Protein AF-T1AU42-F1 (afdb_monomer_lite)

Organism: NCBI:txid410659

Secondary structure (DSSP, 8-state):
-EETTEE--EEEEEEEEPPPEEEEEETTEEEEE-TTTT-EEEEEEEPS----HHHHHHHHHHHHHHHHHTS-S--STTS----EEE--TTS--EEE-----GGGHHHHHHHHHHHHHHHHHHHHHHHHTT-EEEEEEE-TTTTTT---HHHHHHHHTT---EEEEEET-TTTTT-EEETTEEHHHHHHHHHHHTTSS----TTS-GGG-

InterPro domains:
  IPR004115 GAD-like domain superfamily [G3DSA:3.30.1360.30] (133-209)
  IPR004115 GAD-like domain superfamily [SSF55261] (132-204)
  IPR006075 Aspartyl/Glutamyl-tRNA(Gln) amidotransferase, subunit B/E, catalytic [PF02934] (7-129)
  IPR014746 Glutamine synthetase/guanido kinase, catalytic domain [SSF55931] (3-127)
  IPR017959 Aspartyl/glutamyl-tRNA(Asn/Gln) amidotransferase, subunit B /E [PTHR11659] (7-121)

Structure (mmCIF, N/CA/C/O backbone):
data_AF-T1AU42-F1
#
_entry.id   AF-T1AU42-F1
#
loop_
_atom_site.group_PDB
_atom_site.id
_atom_site.type_symbol
_atom_site.label_atom_id
_atom_site.label_alt_id
_atom_site.label_comp_id
_atom_site.label_asym_id
_atom_site.label_entity_id
_atom_site.label_seq_id
_atom_site.pdbx_PDB_ins_code
_atom_site.Cartn_x
_atom_site.Cartn_y
_atom_site.Cartn_z
_atom_site.occupancy
_atom_site.B_iso_or_equiv
_atom_site.auth_seq_id
_atom_site.auth_comp_id
_atom_site.auth_asym_id
_atom_site.auth_atom_id
_atom_site.pdbx_PDB_model_num
ATOM 1 N N . MET A 1 1 ? 6.492 -11.224 -25.595 1.00 88.25 1 MET A N 1
ATOM 2 C CA . MET A 1 1 ? 7.894 -11.587 -25.262 1.00 88.25 1 MET A CA 1
ATOM 3 C C . MET A 1 1 ? 7.929 -13.009 -24.722 1.00 88.25 1 MET A C 1
ATOM 5 O O . MET A 1 1 ? 6.921 -13.427 -24.175 1.00 88.25 1 MET A O 1
ATOM 9 N N . LYS A 1 2 ? 9.040 -13.746 -24.858 1.00 90.44 2 LYS A N 1
ATOM 10 C CA . LYS A 1 2 ? 9.162 -15.125 -24.349 1.00 90.44 2 LYS A CA 1
ATOM 11 C C . LYS A 1 2 ? 10.222 -15.200 -23.252 1.00 90.44 2 LYS A C 1
ATOM 13 O O . LYS A 1 2 ? 11.375 -14.859 -23.505 1.00 90.44 2 LYS A O 1
ATOM 18 N N . ILE A 1 3 ? 9.833 -15.642 -22.058 1.00 90.06 3 ILE A N 1
ATOM 19 C CA . ILE A 1 3 ? 10.705 -15.787 -20.882 1.00 90.06 3 ILE A CA 1
ATOM 20 C C . ILE A 1 3 ? 10.526 -17.209 -20.350 1.00 90.06 3 ILE A C 1
ATOM 22 O O . ILE A 1 3 ? 9.406 -17.625 -20.079 1.00 90.06 3 ILE A O 1
ATOM 26 N N . GLU A 1 4 ? 11.617 -17.977 -20.267 1.00 90.00 4 GLU A N 1
ATOM 27 C CA . GLU A 1 4 ? 11.603 -19.385 -19.814 1.00 90.00 4 GLU A CA 1
ATOM 28 C C . GLU A 1 4 ? 10.571 -20.265 -20.552 1.00 90.00 4 GLU A C 1
ATOM 30 O O . GLU A 1 4 ? 9.973 -21.175 -19.990 1.00 90.00 4 GLU A O 1
ATOM 35 N N . GLY A 1 5 ? 10.349 -19.984 -21.841 1.00 88.44 5 GLY A N 1
ATOM 36 C CA . GLY A 1 5 ? 9.392 -20.718 -22.675 1.00 88.44 5 GLY A CA 1
ATOM 37 C C . GLY A 1 5 ? 7.934 -20.268 -22.541 1.00 88.44 5 GLY A C 1
ATOM 38 O O . GLY A 1 5 ? 7.115 -20.709 -23.344 1.00 88.44 5 GLY A O 1
ATOM 39 N N . ILE A 1 6 ? 7.617 -19.356 -21.618 1.00 90.31 6 ILE A N 1
ATOM 40 C CA . ILE A 1 6 ? 6.283 -18.770 -21.446 1.00 90.31 6 ILE A CA 1
ATOM 41 C C . ILE A 1 6 ? 6.185 -17.487 -22.276 1.00 90.31 6 ILE A C 1
ATOM 43 O O . ILE A 1 6 ? 7.047 -16.607 -22.195 1.00 90.31 6 ILE A O 1
ATOM 47 N N . ASP A 1 7 ? 5.134 -17.390 -23.090 1.00 92.88 7 ASP A N 1
ATOM 48 C CA . ASP A 1 7 ? 4.812 -16.194 -23.861 1.00 92.88 7 ASP A CA 1
ATOM 49 C C . ASP A 1 7 ? 4.007 -15.214 -22.992 1.00 92.88 7 ASP A C 1
ATOM 51 O O . ASP A 1 7 ? 2.948 -15.554 -22.475 1.00 92.88 7 ASP A O 1
ATOM 55 N N . ILE A 1 8 ? 4.520 -13.993 -22.838 1.00 93.75 8 ILE A N 1
ATOM 56 C CA . ILE A 1 8 ? 3.873 -12.888 -22.122 1.00 93.75 8 ILE A CA 1
ATOM 57 C C . ILE A 1 8 ? 3.472 -11.811 -23.117 1.00 93.75 8 ILE A C 1
ATOM 59 O O . ILE A 1 8 ? 4.298 -11.353 -23.923 1.00 93.75 8 ILE A O 1
ATOM 63 N N . GLY A 1 9 ? 2.206 -11.410 -23.055 1.00 94.31 9 GLY A N 1
ATOM 64 C CA . GLY A 1 9 ? 1.661 -10.341 -23.875 1.00 94.31 9 GLY A CA 1
ATOM 65 C C . GLY A 1 9 ? 2.163 -8.976 -23.416 1.00 94.31 9 GLY A C 1
ATOM 66 O O . GLY A 1 9 ? 2.324 -8.733 -22.222 1.00 94.31 9 GLY A O 1
ATOM 67 N N . ILE A 1 10 ? 2.396 -8.089 -24.378 1.00 95.44 10 ILE A N 1
ATOM 68 C CA . ILE A 1 10 ? 2.391 -6.645 -24.143 1.00 95.44 10 ILE A CA 1
ATOM 69 C C . ILE A 1 10 ? 1.044 -6.173 -24.673 1.00 95.44 10 ILE A C 1
ATOM 71 O O . ILE A 1 10 ? 0.759 -6.383 -25.853 1.00 95.44 10 ILE A O 1
ATOM 75 N N . THR A 1 11 ? 0.189 -5.674 -23.789 1.00 96.06 11 THR A N 1
ATOM 76 C CA . THR A 1 11 ? -1.181 -5.280 -24.137 1.00 96.06 11 THR A CA 1
ATOM 77 C C . THR A 1 11 ? -1.232 -3.880 -24.710 1.00 96.06 11 THR A C 1
ATOM 79 O O . THR A 1 11 ? -2.022 -3.647 -25.618 1.00 96.06 11 THR A O 1
ATOM 82 N N . ASP A 1 12 ? -0.374 -2.989 -24.214 1.00 96.06 12 ASP A N 1
ATOM 83 C CA . ASP A 1 12 ? -0.272 -1.615 -24.688 1.00 96.06 12 ASP A CA 1
ATOM 84 C C . ASP A 1 12 ? 1.177 -1.112 -24.611 1.00 96.06 12 ASP A C 1
ATOM 86 O O . ASP A 1 12 ? 2.015 -1.645 -23.872 1.00 96.06 12 ASP A O 1
ATOM 90 N N . MET A 1 13 ? 1.475 -0.115 -25.438 1.00 96.19 13 MET A N 1
ATOM 91 C CA . MET A 1 13 ? 2.723 0.630 -25.416 1.00 96.19 13 MET A CA 1
ATOM 92 C C . MET A 1 13 ? 2.443 2.041 -25.928 1.00 96.19 13 MET A C 1
ATOM 94 O O . MET A 1 13 ? 2.153 2.221 -27.115 1.00 96.19 13 MET A O 1
ATOM 98 N N . SER A 1 14 ? 2.596 3.035 -25.059 1.00 97.25 14 SER A N 1
ATOM 99 C CA . SER A 1 14 ? 2.314 4.435 -25.370 1.00 97.25 14 SER A CA 1
ATOM 100 C C . SER A 1 14 ? 3.575 5.301 -25.284 1.00 97.25 14 SER A C 1
ATOM 102 O O . SER A 1 14 ? 4.580 4.943 -24.662 1.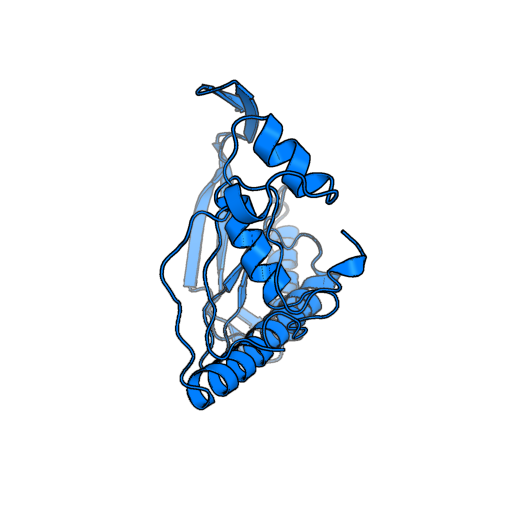00 97.25 14 SER A O 1
ATOM 104 N N . LEU A 1 15 ? 3.534 6.445 -25.971 1.00 96.88 15 LEU A N 1
ATOM 105 C CA . LEU A 1 15 ? 4.502 7.530 -25.832 1.00 96.88 15 LEU A CA 1
ATOM 106 C C . LEU A 1 15 ? 3.761 8.728 -25.246 1.00 96.88 15 LEU A C 1
ATOM 108 O O . LEU A 1 15 ? 2.832 9.239 -25.870 1.00 96.88 15 LEU A O 1
ATOM 112 N N . GLU A 1 16 ? 4.195 9.176 -24.077 1.00 96.38 16 GLU A N 1
ATOM 113 C CA . GLU A 1 16 ? 3.510 10.195 -23.284 1.00 96.38 16 GLU A CA 1
ATOM 114 C C . GLU A 1 16 ? 4.468 11.291 -22.811 1.00 96.38 16 GLU A C 1
ATOM 116 O O . GLU A 1 16 ? 5.682 11.230 -23.026 1.00 96.38 16 GLU A O 1
ATOM 121 N N . GLU A 1 17 ? 3.913 12.311 -22.162 1.00 95.88 17 GLU A N 1
ATOM 122 C CA . GLU A 1 17 ? 4.655 13.408 -21.550 1.00 95.88 17 GLU A CA 1
ATOM 123 C C . GLU A 1 17 ? 4.659 13.259 -20.024 1.00 95.88 17 GLU A C 1
ATOM 125 O O . GLU A 1 17 ? 3.621 13.061 -19.397 1.00 95.88 17 GLU A O 1
ATOM 130 N N . GLU A 1 18 ? 5.827 13.397 -19.398 1.00 94.56 18 GLU A N 1
ATOM 131 C CA . GLU A 1 18 ? 5.936 13.454 -17.939 1.00 94.56 18 GLU A CA 1
ATOM 132 C C . GLU A 1 18 ? 5.212 14.684 -17.371 1.00 94.56 18 GLU A C 1
ATOM 134 O O . GLU A 1 18 ? 5.255 15.781 -17.936 1.00 94.56 18 GLU A O 1
ATOM 139 N N . SER A 1 19 ? 4.588 14.510 -16.203 1.00 93.56 19 SER A N 1
ATOM 140 C CA . SER A 1 19 ? 3.831 15.563 -15.528 1.00 93.56 19 SER A CA 1
ATOM 141 C C . SER A 1 19 ? 4.744 16.488 -14.723 1.00 93.56 19 SER A C 1
ATOM 143 O O . SER A 1 19 ? 5.810 16.087 -14.266 1.00 93.56 19 SER A O 1
ATOM 145 N N . SER A 1 20 ? 4.302 17.702 -14.396 1.00 94.44 20 SER A N 1
ATOM 146 C CA . SER A 1 20 ? 4.988 18.532 -13.390 1.00 94.44 20 SER A CA 1
ATOM 147 C C . SER A 1 20 ? 5.051 17.839 -12.016 1.00 94.44 20 SER A C 1
ATOM 149 O O . SER A 1 20 ? 4.250 16.948 -11.710 1.00 94.44 20 SER A O 1
ATOM 151 N N . GLY A 1 21 ? 6.032 18.201 -11.186 1.00 90.44 21 GLY A N 1
ATOM 152 C CA . GLY A 1 21 ? 6.146 17.740 -9.794 1.00 90.44 21 GLY A CA 1
ATOM 153 C C . GLY A 1 21 ? 5.507 18.729 -8.822 1.00 90.44 21 GLY A C 1
ATOM 154 O O . GLY A 1 21 ? 5.545 19.925 -9.075 1.00 90.44 21 GLY A O 1
ATOM 155 N N . ILE A 1 22 ? 4.924 18.271 -7.712 1.00 92.62 22 ILE A N 1
ATOM 156 C CA . ILE A 1 22 ? 4.406 19.177 -6.671 1.00 92.62 22 ILE A CA 1
ATOM 157 C C . ILE A 1 22 ? 5.567 19.588 -5.759 1.00 92.62 22 ILE A C 1
ATOM 159 O O . ILE A 1 22 ? 6.229 18.729 -5.182 1.00 92.62 22 ILE A O 1
ATOM 163 N N . VAL A 1 23 ? 5.799 20.895 -5.618 1.00 94.19 23 VAL A N 1
ATOM 164 C CA . VAL A 1 23 ? 6.843 21.467 -4.745 1.00 94.19 23 VAL A CA 1
ATOM 165 C C . VAL A 1 23 ? 6.268 21.829 -3.386 1.00 94.19 23 VAL A C 1
ATOM 167 O O . VAL A 1 23 ? 6.863 21.540 -2.349 1.00 94.19 23 VAL A O 1
ATOM 170 N N . LYS A 1 24 ? 5.112 22.497 -3.387 1.00 93.94 24 LYS A N 1
ATOM 171 C CA . LYS A 1 24 ? 4.480 22.995 -2.169 1.00 93.94 24 LYS A CA 1
ATOM 172 C C . LYS A 1 24 ? 2.968 23.024 -2.323 1.00 93.94 24 LYS A C 1
ATOM 174 O O . LYS A 1 24 ? 2.457 23.352 -3.390 1.00 93.94 24 LYS A O 1
ATOM 179 N N . THR A 1 25 ? 2.277 22.722 -1.231 1.00 91.75 25 THR A N 1
ATOM 180 C CA . THR A 1 25 ? 0.840 22.962 -1.078 1.00 91.75 25 THR A CA 1
ATOM 181 C C . THR A 1 25 ? 0.662 24.069 -0.040 1.00 91.75 25 THR A C 1
ATOM 183 O O . THR A 1 25 ? 1.170 23.951 1.075 1.00 91.75 25 THR A O 1
ATOM 186 N N . GLU A 1 26 ? -0.003 25.162 -0.409 1.00 89.12 26 GLU A N 1
ATOM 187 C CA . GLU A 1 26 ? -0.285 26.321 0.445 1.00 89.12 26 GLU A CA 1
ATOM 188 C C . GLU A 1 26 ? -1.795 26.565 0.492 1.00 89.12 26 GLU A C 1
ATOM 190 O O . GLU A 1 26 ? -2.369 27.203 -0.392 1.00 89.12 26 GLU A O 1
ATOM 195 N N . GLY A 1 27 ? -2.461 26.039 1.523 1.00 86.69 27 GLY A N 1
ATOM 196 C CA . GLY A 1 27 ? -3.920 26.098 1.618 1.00 86.69 27 GLY A CA 1
ATOM 197 C C . GLY A 1 27 ? -4.573 25.446 0.395 1.00 86.69 27 GLY A C 1
ATOM 198 O O . GLY A 1 27 ? -4.400 24.251 0.172 1.00 86.69 27 GLY A O 1
ATOM 199 N N . ASN A 1 28 ? -5.278 26.247 -0.412 1.00 88.12 28 ASN A N 1
ATOM 200 C CA . ASN A 1 28 ? -5.948 25.798 -1.640 1.00 88.12 28 ASN A CA 1
ATOM 201 C C . ASN A 1 28 ? -5.103 25.976 -2.918 1.00 88.12 28 ASN A C 1
ATOM 203 O O . ASN A 1 28 ? -5.605 25.736 -4.014 1.00 88.12 28 ASN A O 1
ATOM 207 N N . ALA A 1 29 ? -3.849 26.420 -2.807 1.00 91.62 29 ALA A N 1
ATOM 208 C CA . ALA A 1 29 ? -2.944 26.580 -3.940 1.00 91.62 29 ALA A CA 1
ATOM 209 C C . ALA A 1 29 ? -1.870 25.481 -3.952 1.00 91.62 29 ALA A C 1
ATOM 211 O O . ALA A 1 29 ? -1.336 25.096 -2.910 1.00 91.62 29 ALA A O 1
ATOM 212 N N . MET A 1 30 ? -1.517 25.004 -5.147 1.00 94.12 30 MET A N 1
ATOM 213 C CA . MET A 1 30 ? -0.407 24.074 -5.366 1.00 94.12 30 MET A CA 1
ATOM 214 C C . MET A 1 30 ? 0.636 24.721 -6.275 1.00 94.12 30 MET A C 1
ATOM 216 O O . MET A 1 30 ? 0.307 25.258 -7.332 1.00 94.12 30 MET A O 1
ATOM 220 N N . VAL A 1 31 ? 1.899 24.656 -5.860 1.00 94.69 31 VAL A N 1
ATOM 221 C CA . VAL A 1 31 ? 3.052 25.123 -6.633 1.00 94.69 31 VAL A CA 1
ATOM 222 C C . VAL A 1 31 ? 3.716 23.918 -7.284 1.00 94.69 31 VAL A C 1
ATOM 224 O O . VAL A 1 31 ? 4.084 22.960 -6.596 1.00 94.69 31 VAL A O 1
ATOM 227 N N . TYR A 1 32 ? 3.891 23.986 -8.602 1.00 95.88 32 TYR A N 1
ATOM 228 C CA . TYR A 1 32 ? 4.444 22.905 -9.410 1.00 95.88 32 TYR A CA 1
ATOM 229 C C . TYR A 1 32 ? 5.832 23.247 -9.960 1.00 95.88 32 TYR A C 1
ATOM 231 O O . TYR A 1 32 ? 6.062 24.360 -10.427 1.00 95.88 32 TYR A O 1
ATOM 239 N N . ASP A 1 33 ? 6.729 22.264 -9.961 1.00 94.50 33 ASP A N 1
ATOM 240 C CA . ASP A 1 33 ? 7.981 22.279 -10.712 1.00 94.50 33 ASP A CA 1
ATOM 241 C C . ASP A 1 33 ? 7.739 21.712 -12.115 1.00 94.50 33 ASP A C 1
ATOM 243 O O . ASP A 1 33 ? 7.407 20.534 -12.288 1.00 94.50 33 ASP A O 1
ATOM 247 N N . THR A 1 34 ? 7.904 22.571 -13.117 1.00 96.25 34 THR A N 1
ATOM 248 C CA . THR A 1 34 ? 7.726 22.256 -14.536 1.00 96.25 34 THR A CA 1
ATOM 249 C C . THR A 1 34 ? 9.014 21.778 -15.208 1.00 96.25 34 THR A C 1
ATOM 251 O O . THR A 1 34 ? 8.990 21.487 -16.399 1.00 96.25 34 THR A O 1
ATOM 254 N N . SER A 1 35 ? 10.128 21.635 -14.478 1.00 93.56 35 SER A N 1
ATOM 255 C CA . SER A 1 35 ? 11.434 21.220 -15.021 1.00 93.56 35 SER A CA 1
ATOM 256 C C . SER A 1 35 ? 11.410 19.881 -15.765 1.00 93.56 35 SER A C 1
ATOM 258 O O . SER A 1 35 ? 12.235 19.640 -16.650 1.00 93.56 35 SER A O 1
ATOM 260 N N . ARG A 1 36 ? 10.460 19.009 -15.412 1.00 91.81 36 ARG A N 1
ATOM 261 C CA . ARG A 1 36 ? 10.257 17.691 -16.025 1.00 91.81 36 ARG A CA 1
ATOM 262 C C . ARG A 1 36 ? 9.060 17.608 -16.977 1.00 91.81 36 ARG A C 1
ATOM 264 O O . ARG A 1 36 ? 8.875 16.562 -17.589 1.00 91.81 36 ARG A O 1
ATOM 271 N N . LEU A 1 37 ? 8.266 18.674 -17.097 1.00 96.19 37 LEU A N 1
ATOM 272 C CA . LEU A 1 37 ? 7.087 18.696 -17.962 1.00 96.19 37 LEU A CA 1
ATOM 273 C C . LEU A 1 37 ? 7.504 18.495 -19.425 1.00 96.19 37 LEU A C 1
ATOM 275 O O . LEU A 1 37 ? 8.423 19.160 -19.904 1.00 96.19 37 LEU A O 1
ATOM 279 N N . GLY A 1 38 ? 6.838 17.579 -20.127 1.00 95.44 38 GLY A N 1
ATOM 280 C CA . GLY A 1 38 ? 7.122 17.300 -21.539 1.00 95.44 38 GLY A CA 1
ATOM 281 C C . GLY A 1 38 ? 8.338 16.399 -21.778 1.00 95.44 38 GLY A C 1
ATOM 282 O O . GLY A 1 38 ? 8.711 16.168 -22.928 1.00 95.44 38 GLY A O 1
ATOM 283 N N . ILE A 1 39 ? 8.977 15.861 -20.728 1.00 94.75 39 ILE A N 1
ATOM 284 C CA . ILE A 1 39 ? 9.961 14.785 -20.913 1.00 94.75 39 ILE A CA 1
ATOM 285 C C . ILE A 1 39 ? 9.229 13.570 -21.508 1.00 94.75 39 ILE A C 1
ATOM 287 O O . ILE A 1 39 ? 8.251 13.130 -20.906 1.00 94.75 39 ILE A O 1
ATOM 291 N N . PRO A 1 40 ? 9.701 12.992 -22.631 1.00 95.56 40 PRO A N 1
ATOM 292 C CA . PRO A 1 40 ? 9.064 11.816 -23.214 1.00 95.56 40 PRO A CA 1
ATOM 293 C C . PRO A 1 40 ? 9.129 10.606 -22.277 1.00 95.56 40 PRO A C 1
ATOM 295 O O . PRO A 1 40 ? 10.206 10.264 -21.774 1.00 95.56 40 PRO A O 1
ATOM 298 N N . LEU A 1 41 ? 7.993 9.938 -22.098 1.00 95.56 41 LEU A N 1
ATOM 299 C CA . LEU A 1 41 ? 7.832 8.694 -21.353 1.00 95.56 41 LEU A CA 1
ATOM 300 C C . LEU A 1 41 ? 7.350 7.590 -22.286 1.00 95.56 41 LEU A C 1
ATOM 302 O O . LEU A 1 41 ? 6.550 7.836 -23.179 1.00 95.56 41 LEU A O 1
ATOM 306 N N . VAL A 1 42 ? 7.835 6.372 -22.066 1.00 95.38 42 VAL A N 1
ATOM 307 C CA . VAL A 1 42 ? 7.275 5.179 -22.704 1.00 95.38 42 VAL A CA 1
ATOM 308 C C . VAL A 1 42 ? 6.604 4.360 -21.617 1.00 95.38 42 VAL A C 1
ATOM 310 O O . VAL A 1 42 ? 7.282 3.953 -20.670 1.00 95.38 42 VAL A O 1
ATOM 313 N N . GLU A 1 43 ? 5.305 4.124 -21.760 1.00 96.56 43 GLU A N 1
ATOM 314 C CA . GLU A 1 43 ? 4.552 3.198 -20.914 1.00 96.56 43 GLU A CA 1
ATOM 315 C C . GLU A 1 43 ? 4.479 1.838 -21.604 1.00 96.56 43 GLU A C 1
ATOM 317 O O . GLU A 1 43 ? 4.398 1.751 -22.831 1.00 96.56 43 GLU A O 1
ATOM 322 N N . ILE A 1 44 ? 4.606 0.763 -20.827 1.00 96.69 44 ILE A N 1
ATOM 323 C CA . ILE A 1 44 ? 4.592 -0.609 -21.337 1.00 96.69 44 ILE A CA 1
ATOM 324 C C . ILE A 1 44 ? 3.734 -1.441 -20.398 1.00 96.69 44 ILE A C 1
ATOM 326 O O . ILE A 1 44 ? 4.153 -1.732 -19.276 1.00 96.69 44 ILE A O 1
ATOM 330 N N . ASP A 1 45 ? 2.592 -1.894 -20.903 1.00 97.06 45 ASP A N 1
ATOM 331 C CA . ASP A 1 45 ? 1.668 -2.730 -20.150 1.00 97.06 45 ASP A CA 1
ATOM 332 C C . ASP A 1 45 ? 1.824 -4.196 -20.521 1.00 97.06 45 ASP A C 1
ATOM 334 O O . ASP A 1 45 ? 1.760 -4.592 -21.687 1.00 97.06 45 ASP A O 1
ATOM 338 N N . THR A 1 46 ? 1.997 -5.038 -19.508 1.00 96.62 46 THR A N 1
ATOM 339 C CA . THR A 1 46 ? 2.022 -6.491 -19.680 1.00 96.62 46 THR A CA 1
ATOM 340 C C . THR A 1 46 ? 0.622 -7.076 -19.546 1.00 96.62 46 THR A C 1
ATOM 342 O O . THR A 1 46 ? -0.187 -6.595 -18.755 1.00 96.62 46 THR A O 1
ATOM 345 N N . SER A 1 47 ? 0.366 -8.198 -20.220 1.00 94.88 47 SER A N 1
ATOM 346 C CA . SER A 1 47 ? -0.822 -9.014 -19.957 1.00 94.88 47 SER A CA 1
ATOM 347 C C . SER A 1 47 ? -0.890 -9.444 -18.483 1.00 94.88 47 SER A C 1
ATOM 349 O O . SER A 1 47 ? 0.159 -9.697 -17.884 1.00 94.88 47 SER A O 1
ATOM 351 N N . PRO A 1 48 ? -2.093 -9.611 -17.904 1.00 92.50 48 PRO A N 1
ATOM 352 C CA . PRO A 1 48 ? -2.251 -9.960 -16.490 1.00 92.50 48 PRO A CA 1
ATOM 353 C C . PRO A 1 48 ? -1.800 -11.391 -16.146 1.00 92.50 48 PRO A C 1
ATOM 355 O O . PRO A 1 48 ? -1.685 -11.726 -14.968 1.00 92.50 48 PRO A O 1
ATOM 358 N N . ASP A 1 49 ? -1.547 -12.234 -17.149 1.00 89.62 49 ASP A N 1
ATOM 359 C CA . ASP A 1 49 ? -1.212 -13.653 -17.001 1.00 89.62 49 ASP A CA 1
ATOM 360 C C . ASP A 1 49 ? 0.252 -13.872 -16.574 1.00 89.62 49 ASP A C 1
ATOM 362 O O . ASP A 1 49 ? 1.083 -14.395 -17.318 1.00 89.62 49 ASP A O 1
ATOM 366 N N . ILE A 1 50 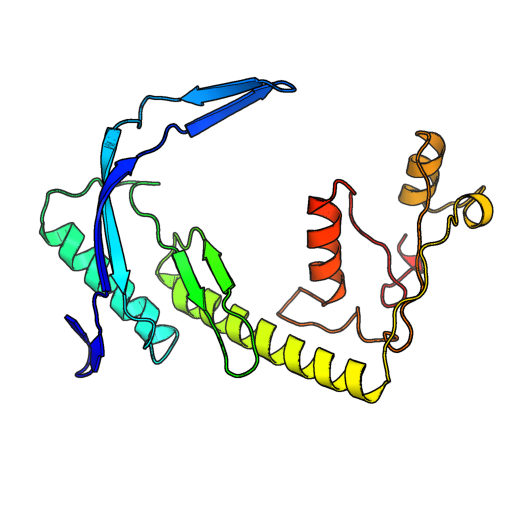? 0.578 -13.449 -15.351 1.00 93.69 50 ILE A N 1
ATOM 367 C CA . ILE A 1 50 ? 1.896 -13.616 -14.733 1.00 93.69 50 ILE A CA 1
ATOM 368 C C . ILE A 1 50 ? 1.813 -14.738 -13.681 1.00 93.69 50 ILE A C 1
ATOM 370 O O . ILE A 1 50 ? 1.095 -14.596 -12.691 1.00 93.69 50 ILE A O 1
ATOM 374 N N . PRO A 1 51 ? 2.530 -15.864 -13.858 1.00 90.19 51 PRO A N 1
ATOM 375 C CA . PRO A 1 51 ? 2.289 -17.086 -13.087 1.00 90.19 51 PRO A CA 1
ATOM 376 C C . PRO A 1 51 ? 2.826 -17.050 -11.652 1.00 90.19 51 PRO A C 1
ATOM 378 O O . PRO A 1 51 ? 2.355 -17.815 -10.811 1.00 90.19 51 PRO A O 1
ATOM 381 N N . SER A 1 52 ? 3.831 -16.219 -11.357 1.00 94.44 52 SER A N 1
ATOM 382 C CA . SER A 1 52 ? 4.436 -16.160 -10.024 1.00 94.44 52 SER A CA 1
ATOM 383 C C . SER A 1 52 ? 5.121 -14.817 -9.729 1.00 94.44 52 SER A C 1
ATOM 385 O O . SER A 1 52 ? 5.497 -14.101 -10.664 1.00 94.44 52 SER A O 1
ATOM 387 N N . PRO A 1 53 ? 5.342 -14.488 -8.439 1.00 96.44 53 PRO A N 1
ATOM 388 C CA . PRO A 1 53 ? 6.117 -13.316 -8.023 1.00 96.44 53 PRO A CA 1
ATOM 389 C C . PRO A 1 53 ? 7.528 -13.266 -8.628 1.00 96.44 53 PRO A C 1
ATOM 391 O O . PRO A 1 53 ? 7.955 -12.236 -9.146 1.00 96.44 53 PRO A O 1
ATOM 394 N N . GLU A 1 54 ? 8.236 -14.400 -8.633 1.00 95.50 54 GLU A N 1
ATOM 395 C CA . GLU A 1 54 ? 9.567 -14.516 -9.242 1.00 95.50 54 GLU A CA 1
ATOM 396 C C . GLU A 1 54 ? 9.514 -14.227 -10.749 1.00 95.50 54 GLU A C 1
ATOM 398 O O . GLU A 1 54 ? 10.380 -13.549 -11.306 1.00 95.50 54 GLU A O 1
ATOM 403 N N . PHE A 1 55 ? 8.465 -14.703 -11.420 1.00 95.31 55 PHE A N 1
ATOM 404 C CA . PHE A 1 55 ? 8.290 -14.482 -12.846 1.00 95.31 55 PHE A CA 1
ATOM 405 C C . PHE A 1 55 ? 7.982 -13.012 -13.168 1.00 95.31 55 PHE A C 1
ATOM 407 O O . PHE A 1 55 ? 8.511 -12.483 -14.145 1.00 95.31 55 PHE A O 1
ATOM 414 N N . ALA A 1 56 ? 7.221 -12.314 -12.315 1.00 95.50 56 ALA A N 1
ATOM 415 C CA . ALA A 1 56 ? 7.017 -10.865 -12.422 1.00 95.50 56 ALA A CA 1
ATOM 416 C C . ALA A 1 56 ? 8.354 -10.103 -12.383 1.00 95.50 56 ALA A C 1
ATOM 418 O O . ALA A 1 56 ? 8.629 -9.272 -13.252 1.00 95.50 56 ALA A O 1
ATOM 419 N N . LYS A 1 57 ? 9.239 -10.465 -11.443 1.00 95.56 57 LYS A N 1
ATOM 420 C CA . LYS A 1 57 ? 10.597 -9.908 -11.348 1.00 95.56 57 LYS A CA 1
ATOM 421 C C . LYS A 1 57 ? 11.416 -10.174 -12.617 1.00 95.56 57 LYS A C 1
ATOM 423 O O . LYS A 1 57 ? 12.109 -9.276 -13.101 1.00 95.56 57 LYS A O 1
ATOM 428 N N . LYS A 1 58 ? 11.325 -11.377 -13.200 1.00 95.25 58 LYS A N 1
ATOM 429 C CA . LYS A 1 58 ? 11.997 -11.714 -14.473 1.00 95.25 58 LYS A CA 1
ATOM 430 C C . LYS A 1 58 ? 11.479 -10.869 -15.637 1.00 95.25 58 LYS A C 1
ATOM 432 O O . LYS A 1 58 ? 12.292 -10.365 -16.411 1.00 95.25 58 LYS A O 1
ATOM 437 N N . ILE A 1 59 ? 10.163 -10.671 -15.738 1.00 95.19 59 ILE A N 1
ATOM 438 C CA . ILE A 1 59 ? 9.546 -9.801 -16.750 1.00 95.19 59 ILE A CA 1
ATOM 439 C C . ILE A 1 59 ? 10.076 -8.371 -16.629 1.00 95.19 59 ILE A C 1
ATOM 441 O O . ILE A 1 59 ? 10.602 -7.823 -17.600 1.00 95.19 59 ILE A O 1
ATOM 445 N N . ALA A 1 60 ? 9.996 -7.787 -15.435 1.00 94.88 60 ALA A N 1
ATOM 446 C CA . ALA A 1 60 ? 10.454 -6.425 -15.191 1.00 94.88 60 ALA A CA 1
ATOM 447 C C . ALA A 1 60 ? 11.963 -6.263 -15.469 1.00 94.88 60 ALA A C 1
ATOM 449 O O . ALA A 1 60 ? 12.384 -5.306 -16.125 1.00 94.88 60 ALA A O 1
ATOM 450 N N . SER A 1 61 ? 12.783 -7.249 -15.082 1.00 94.50 61 SER A N 1
ATOM 451 C CA . SER A 1 61 ? 14.217 -7.289 -15.408 1.00 94.50 61 SER A CA 1
ATOM 452 C C . SER A 1 61 ? 14.481 -7.329 -16.916 1.00 94.50 61 SER A C 1
ATOM 454 O O . SER A 1 61 ? 15.361 -6.620 -17.424 1.00 94.50 61 SER A O 1
ATOM 456 N N . TYR A 1 62 ? 13.710 -8.138 -17.647 1.00 95.06 62 TYR A N 1
ATOM 457 C CA . TYR A 1 62 ? 13.818 -8.271 -19.095 1.00 95.06 62 TYR A CA 1
ATOM 458 C C . TYR A 1 62 ? 13.468 -6.957 -19.801 1.00 95.06 62 TYR A C 1
ATOM 460 O O . TYR A 1 62 ? 14.288 -6.452 -20.572 1.00 95.06 62 TYR A O 1
ATOM 468 N N . ILE A 1 63 ? 12.317 -6.354 -19.478 1.00 94.75 63 ILE A N 1
ATOM 469 C CA . ILE A 1 63 ? 11.896 -5.052 -20.024 1.00 94.75 63 ILE A CA 1
ATOM 470 C C . ILE A 1 63 ? 12.960 -3.991 -19.724 1.00 94.75 63 ILE A C 1
ATOM 472 O O . ILE A 1 63 ? 13.446 -3.322 -20.638 1.00 94.75 63 ILE A O 1
ATOM 476 N N . GLY A 1 64 ? 13.406 -3.892 -18.468 1.00 93.50 64 GLY A N 1
ATOM 477 C CA . GLY A 1 64 ? 14.454 -2.955 -18.071 1.00 93.50 64 GLY A CA 1
ATOM 478 C C . GLY A 1 64 ? 15.765 -3.163 -18.837 1.00 93.50 64 GLY A C 1
ATOM 479 O O . GLY A 1 64 ? 16.443 -2.198 -19.189 1.00 93.50 64 GLY A O 1
ATOM 480 N N . THR A 1 65 ? 16.127 -4.408 -19.148 1.00 93.94 65 THR A N 1
ATOM 481 C CA . THR A 1 65 ? 17.323 -4.725 -19.942 1.00 93.94 65 THR A CA 1
ATOM 482 C C . THR A 1 65 ? 17.168 -4.293 -21.395 1.00 93.94 65 THR A C 1
ATOM 484 O O . THR A 1 65 ? 18.067 -3.636 -21.917 1.00 93.94 65 THR A O 1
ATOM 487 N N . VAL A 1 66 ? 16.030 -4.579 -22.028 1.00 94.25 66 VAL A N 1
ATOM 488 C CA . VAL A 1 66 ? 15.733 -4.138 -23.401 1.00 94.25 66 VAL A CA 1
ATOM 489 C C . VAL A 1 66 ? 15.770 -2.611 -23.501 1.00 94.25 66 VAL A C 1
ATOM 491 O O . VAL A 1 66 ? 16.451 -2.061 -24.370 1.00 94.25 66 VAL A O 1
ATOM 494 N N . LEU A 1 67 ? 15.124 -1.919 -22.559 1.00 94.19 67 LEU A N 1
ATOM 495 C CA . LEU A 1 67 ? 15.147 -0.461 -22.471 1.00 94.19 67 LEU A CA 1
ATOM 496 C C . LEU A 1 67 ? 16.579 0.074 -22.335 1.00 94.19 67 LEU A C 1
ATOM 498 O O . LEU A 1 67 ? 16.960 0.998 -23.054 1.00 94.19 67 LEU A O 1
ATOM 502 N N . ARG A 1 68 ? 17.414 -0.535 -21.485 1.00 92.31 68 ARG A N 1
ATOM 503 C CA . ARG A 1 68 ? 18.829 -0.149 -21.337 1.00 92.31 68 ARG A CA 1
ATOM 504 C C . ARG A 1 68 ? 19.645 -0.366 -22.610 1.00 92.31 68 ARG A C 1
ATOM 506 O O . ARG A 1 68 ? 20.467 0.490 -22.940 1.00 92.31 68 ARG A O 1
ATOM 513 N N . LEU A 1 69 ? 19.423 -1.475 -23.313 1.00 95.75 69 LEU A N 1
ATOM 514 C CA . LEU A 1 69 ? 20.123 -1.805 -24.557 1.00 95.75 69 LEU A CA 1
ATOM 515 C C . LEU A 1 69 ? 19.813 -0.816 -25.687 1.00 95.75 69 LEU A C 1
ATOM 517 O O . LEU A 1 69 ? 20.655 -0.623 -26.558 1.00 95.75 69 LEU A O 1
ATOM 521 N N . SER A 1 70 ? 18.663 -0.133 -25.648 1.00 94.12 70 SER A N 1
ATOM 522 C CA . SER A 1 70 ? 18.342 0.923 -26.619 1.00 94.12 70 SER A CA 1
ATOM 523 C C . SER A 1 70 ? 19.335 2.094 -26.605 1.00 94.12 70 SER A C 1
ATOM 525 O O . SER A 1 70 ? 19.437 2.821 -27.591 1.00 94.12 70 SER A O 1
ATOM 527 N N . GLY A 1 71 ? 20.024 2.329 -25.479 1.00 93.75 71 GLY A N 1
ATOM 528 C CA . GLY A 1 71 ? 20.909 3.480 -25.284 1.00 93.75 71 GLY A CA 1
ATOM 529 C C . GLY A 1 71 ? 20.199 4.841 -25.228 1.00 93.75 71 GLY A C 1
ATOM 530 O O . GLY A 1 71 ? 20.876 5.859 -25.118 1.00 93.75 71 GLY A O 1
ATOM 531 N N . LYS A 1 72 ? 18.860 4.875 -25.292 1.00 92.88 72 LYS A N 1
ATOM 532 C CA . LYS A 1 72 ? 18.055 6.107 -25.402 1.00 92.88 72 LYS A CA 1
ATOM 533 C C . LYS A 1 72 ? 17.247 6.449 -24.151 1.00 92.88 72 LYS A C 1
ATOM 535 O O . LYS A 1 72 ? 16.619 7.502 -24.105 1.00 92.88 72 LYS A O 1
ATOM 540 N N . VAL A 1 73 ? 17.256 5.583 -23.141 1.00 93.81 73 VAL A N 1
ATOM 541 C CA . VAL A 1 73 ? 16.539 5.819 -21.882 1.00 93.81 73 VAL A CA 1
ATOM 542 C C . VAL A 1 73 ? 17.386 6.618 -20.896 1.00 93.81 73 VAL A C 1
ATOM 544 O O . VAL A 1 73 ? 18.602 6.419 -20.792 1.00 93.81 73 VAL A O 1
ATOM 547 N N . LYS A 1 74 ? 16.734 7.514 -20.147 1.00 91.25 74 LYS A N 1
ATOM 548 C CA . LYS A 1 74 ? 17.373 8.225 -19.035 1.00 91.25 74 LYS A CA 1
ATOM 549 C C . LYS A 1 74 ? 17.823 7.232 -17.958 1.00 91.25 74 LYS A C 1
ATOM 551 O O . LYS A 1 74 ? 17.286 6.135 -17.829 1.00 91.25 74 LYS A O 1
ATOM 556 N N . ARG A 1 75 ? 18.842 7.626 -17.195 1.00 89.00 75 ARG A N 1
ATOM 557 C CA . ARG A 1 75 ? 19.404 6.850 -16.084 1.00 89.00 75 ARG A CA 1
ATOM 558 C C . ARG A 1 75 ? 19.442 7.713 -14.832 1.00 89.00 75 ARG A C 1
ATOM 560 O O . ARG A 1 75 ? 19.631 8.923 -14.933 1.00 89.00 75 ARG A O 1
ATOM 567 N N . GLY A 1 76 ? 19.317 7.079 -13.674 1.00 85.31 76 GLY A N 1
ATOM 568 C CA . GLY A 1 76 ? 19.341 7.744 -12.374 1.00 85.31 76 GLY A CA 1
ATOM 569 C C . GLY A 1 76 ? 18.041 7.560 -11.598 1.00 85.31 76 GLY A C 1
ATOM 570 O O . GLY A 1 76 ? 17.091 6.932 -12.070 1.00 85.31 76 GLY A O 1
ATOM 571 N N . ILE A 1 77 ? 18.019 8.101 -10.384 1.00 81.00 77 ILE A N 1
ATOM 572 C CA . ILE A 1 77 ? 16.869 8.012 -9.481 1.00 81.00 77 ILE A CA 1
ATOM 573 C C . ILE A 1 77 ? 15.658 8.692 -10.133 1.00 81.00 77 ILE A C 1
ATOM 575 O O . ILE A 1 77 ? 15.783 9.765 -10.718 1.00 81.00 77 ILE A O 1
ATOM 579 N N . GLY A 1 78 ? 14.492 8.048 -10.053 1.00 81.50 78 GLY A N 1
ATOM 580 C CA . GLY A 1 78 ? 13.232 8.597 -10.565 1.00 81.50 78 GLY A CA 1
ATOM 581 C C . GLY A 1 78 ? 13.052 8.533 -12.086 1.00 81.50 78 GLY A C 1
ATOM 582 O O . GLY A 1 78 ? 12.087 9.094 -12.591 1.00 81.50 78 GLY A O 1
ATOM 583 N N . THR A 1 79 ? 13.946 7.857 -12.818 1.00 88.44 79 THR A N 1
ATOM 584 C CA . THR A 1 79 ? 13.841 7.711 -14.287 1.00 88.44 79 THR A CA 1
ATOM 585 C C . THR A 1 79 ? 13.010 6.515 -14.742 1.00 88.44 79 THR A C 1
ATOM 587 O O . THR A 1 79 ? 12.638 6.442 -15.908 1.00 88.44 79 THR A O 1
ATOM 590 N N . ILE A 1 80 ? 12.720 5.584 -13.833 1.00 90.75 80 ILE A N 1
ATOM 591 C CA . ILE A 1 80 ? 11.905 4.396 -14.081 1.00 90.75 80 ILE A CA 1
ATOM 592 C C . ILE A 1 80 ? 10.841 4.337 -12.988 1.00 90.75 80 ILE A C 1
ATOM 594 O O . ILE A 1 80 ? 11.154 4.505 -11.806 1.00 90.75 80 ILE A O 1
ATOM 598 N N . ARG A 1 81 ? 9.595 4.090 -13.393 1.00 92.19 81 ARG A N 1
ATOM 599 C CA . ARG A 1 81 ? 8.467 3.799 -12.507 1.00 92.19 81 ARG A CA 1
ATOM 600 C C . ARG A 1 81 ? 7.961 2.403 -12.834 1.00 92.19 81 ARG A C 1
ATOM 602 O O . ARG A 1 81 ? 7.935 2.019 -13.999 1.00 92.19 81 ARG A O 1
ATOM 609 N N . GLN A 1 82 ? 7.644 1.639 -11.799 1.00 94.44 82 GLN A N 1
ATOM 610 C CA . GLN A 1 82 ? 7.121 0.287 -11.928 1.00 94.44 82 GLN A CA 1
ATOM 611 C C . GLN A 1 82 ? 5.983 0.151 -10.932 1.00 94.44 82 GLN A C 1
ATOM 613 O O . GLN A 1 82 ? 6.201 0.272 -9.723 1.00 94.44 82 GLN A O 1
ATOM 618 N N . ASP A 1 83 ? 4.797 -0.112 -11.457 1.00 96.00 83 ASP A N 1
ATOM 619 C CA . ASP A 1 83 ? 3.598 -0.358 -10.676 1.00 96.00 83 ASP A CA 1
ATOM 620 C C . ASP A 1 83 ? 3.163 -1.803 -10.931 1.00 96.00 83 ASP A C 1
ATOM 622 O O . ASP A 1 83 ? 3.195 -2.294 -12.061 1.00 96.00 83 ASP A O 1
ATOM 626 N N . VAL A 1 84 ? 2.828 -2.529 -9.865 1.00 96.25 84 VAL A N 1
ATOM 627 C CA . VAL A 1 84 ? 2.531 -3.963 -9.943 1.00 96.25 84 VAL A CA 1
ATOM 628 C C . VAL A 1 84 ? 1.081 -4.208 -9.572 1.00 96.25 84 VAL A C 1
ATOM 630 O O . VAL A 1 84 ? 0.634 -3.867 -8.481 1.00 96.25 84 VAL A O 1
ATOM 633 N N . ASN A 1 85 ? 0.345 -4.845 -10.477 1.00 96.81 85 ASN A N 1
ATOM 634 C CA . ASN A 1 85 ? -1.046 -5.219 -10.268 1.00 96.81 85 ASN A CA 1
ATOM 635 C C . ASN A 1 85 ? -1.125 -6.660 -9.749 1.00 96.81 85 ASN A C 1
ATOM 637 O O . ASN A 1 85 ? -0.772 -7.595 -10.464 1.00 96.81 85 ASN A O 1
ATOM 641 N N . VAL A 1 86 ? -1.613 -6.847 -8.523 1.00 97.19 86 VAL A N 1
ATOM 642 C CA . VAL A 1 86 ? -1.737 -8.158 -7.871 1.00 97.19 86 VAL A CA 1
ATOM 643 C C . VAL A 1 86 ? -3.206 -8.483 -7.632 1.00 97.19 86 VAL A C 1
ATOM 645 O O . VAL A 1 86 ? -3.989 -7.642 -7.191 1.00 97.19 86 VAL A O 1
ATOM 648 N N . SER A 1 87 ? -3.599 -9.722 -7.914 1.00 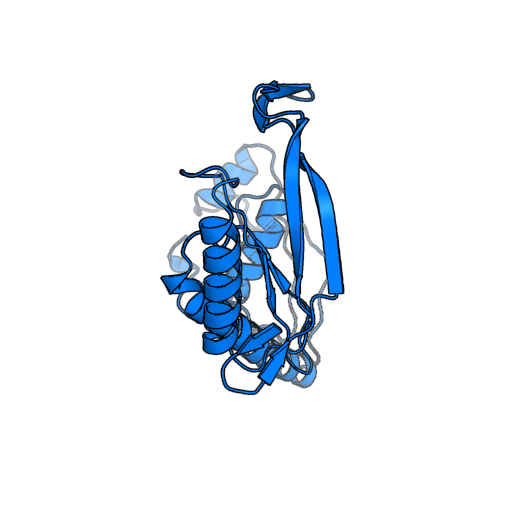95.81 87 SER A N 1
ATOM 649 C CA . SER A 1 87 ? -4.930 -10.230 -7.583 1.00 95.81 87 SER A CA 1
ATOM 650 C C . SER A 1 87 ? -4.877 -11.723 -7.272 1.00 95.81 87 SER A C 1
ATOM 652 O O . SER A 1 87 ? -4.014 -12.438 -7.781 1.00 95.81 87 SER A O 1
ATOM 654 N N . ILE A 1 88 ? -5.807 -12.195 -6.440 1.00 95.81 88 ILE A N 1
ATOM 655 C CA . ILE A 1 88 ? -6.008 -13.623 -6.163 1.00 95.81 88 ILE A CA 1
ATOM 656 C C . ILE A 1 88 ? -7.472 -14.006 -6.389 1.00 95.81 88 ILE A C 1
ATOM 658 O O . ILE A 1 88 ? -8.369 -13.163 -6.335 1.00 95.81 88 ILE A O 1
ATOM 662 N N . LYS A 1 89 ? -7.746 -15.299 -6.589 1.00 95.62 89 LYS A N 1
ATOM 663 C CA . LYS A 1 89 ? -9.120 -15.801 -6.716 1.00 95.62 89 LYS A CA 1
ATOM 664 C C . LYS A 1 89 ? -9.939 -15.464 -5.464 1.00 95.62 89 LYS A C 1
ATOM 666 O O . LYS A 1 89 ? -9.568 -15.844 -4.360 1.00 95.62 89 LYS A O 1
ATOM 671 N N . GLY A 1 90 ? -11.068 -14.783 -5.659 1.00 95.50 90 GLY A N 1
ATOM 672 C CA . GLY A 1 90 ? -11.947 -14.322 -4.578 1.00 95.50 90 GLY A CA 1
ATOM 673 C C . GLY A 1 90 ? -11.484 -13.037 -3.886 1.00 95.50 90 GLY A C 1
ATOM 674 O O . GLY A 1 90 ? -12.264 -12.472 -3.128 1.00 95.50 90 GLY A O 1
ATOM 675 N N . GLY A 1 91 ? -10.259 -12.576 -4.160 1.00 95.88 91 GLY A N 1
ATOM 676 C CA . GLY A 1 91 ? -9.718 -11.306 -3.687 1.00 95.88 91 GLY A CA 1
ATOM 677 C C . GLY A 1 91 ? -10.066 -10.135 -4.607 1.00 95.88 91 GLY A C 1
ATOM 678 O O . GLY A 1 91 ? -11.042 -10.176 -5.358 1.00 95.88 91 GLY A O 1
ATOM 679 N N . ALA A 1 92 ? -9.249 -9.087 -4.545 1.00 95.44 92 ALA A N 1
ATOM 680 C CA . ALA A 1 92 ? -9.412 -7.869 -5.331 1.00 95.44 92 ALA A CA 1
ATOM 681 C C . ALA A 1 92 ? -8.149 -7.575 -6.149 1.00 95.44 92 ALA A C 1
ATOM 683 O O . ALA A 1 92 ? -7.051 -8.022 -5.815 1.00 95.44 92 ALA A O 1
ATOM 684 N N . ARG A 1 93 ? -8.294 -6.790 -7.220 1.00 96.94 93 ARG A N 1
ATOM 685 C CA . ARG A 1 93 ? -7.141 -6.215 -7.917 1.00 96.94 93 ARG A CA 1
ATOM 686 C C . ARG A 1 93 ? -6.596 -5.063 -7.080 1.00 96.94 93 ARG A C 1
ATOM 688 O O . ARG A 1 93 ? -7.316 -4.101 -6.825 1.00 96.94 93 ARG A O 1
ATOM 695 N N . VAL A 1 94 ? -5.342 -5.178 -6.665 1.00 97.06 94 VAL A N 1
ATOM 696 C CA . VAL A 1 94 ? -4.623 -4.170 -5.885 1.00 97.06 94 VAL A CA 1
ATOM 697 C C . VAL A 1 94 ? -3.383 -3.752 -6.657 1.00 97.06 94 VAL A C 1
ATOM 699 O O . VAL A 1 94 ? -2.638 -4.590 -7.161 1.00 97.06 94 VAL A O 1
ATOM 702 N N . GLU A 1 95 ? -3.182 -2.447 -6.762 1.00 97.50 95 GLU A N 1
ATOM 703 C CA . GLU A 1 95 ? -2.031 -1.849 -7.423 1.00 97.50 95 GLU A CA 1
ATOM 704 C C . GLU A 1 95 ? -1.007 -1.411 -6.372 1.00 97.50 95 GLU A C 1
ATOM 706 O O . GLU A 1 95 ? -1.286 -0.569 -5.516 1.00 97.50 95 GLU A O 1
ATOM 711 N N . ILE A 1 96 ? 0.189 -1.988 -6.438 1.00 95.94 96 ILE A N 1
ATOM 712 C CA . ILE A 1 96 ? 1.337 -1.596 -5.627 1.00 95.94 96 ILE A CA 1
ATOM 713 C C . ILE A 1 96 ? 2.136 -0.588 -6.446 1.00 95.94 96 ILE A C 1
ATOM 715 O O . ILE A 1 96 ? 2.826 -0.967 -7.395 1.00 95.94 96 ILE A O 1
ATOM 719 N N . LYS A 1 97 ? 2.032 0.692 -6.084 1.00 94.19 97 LYS A N 1
ATOM 720 C CA . LYS A 1 97 ? 2.725 1.774 -6.787 1.00 94.19 97 LYS A CA 1
ATOM 721 C C . LYS A 1 97 ? 4.158 1.962 -6.311 1.00 94.19 97 LYS A C 1
ATOM 723 O O . LYS A 1 97 ? 4.445 1.838 -5.120 1.00 94.19 97 LYS A O 1
ATOM 728 N N . GLY A 1 98 ? 5.037 2.351 -7.227 1.00 90.31 98 GLY A N 1
ATOM 729 C CA . GLY A 1 98 ? 6.387 2.803 -6.900 1.00 90.31 98 GLY A CA 1
ATOM 730 C C . GLY A 1 98 ? 7.327 1.686 -6.447 1.00 90.31 98 GLY A C 1
ATOM 731 O O . GLY A 1 98 ? 8.139 1.895 -5.544 1.00 90.31 98 GLY A O 1
ATOM 732 N N . VAL A 1 99 ? 7.260 0.513 -7.080 1.00 92.12 99 VAL A N 1
ATOM 733 C CA . VAL A 1 99 ? 8.200 -0.594 -6.853 1.00 92.12 99 VAL A CA 1
ATOM 734 C C . VAL A 1 99 ? 9.560 -0.241 -7.471 1.00 92.12 99 VAL A C 1
ATOM 736 O O . VAL A 1 99 ? 9.884 -0.595 -8.602 1.00 92.12 99 VAL A O 1
ATOM 739 N N . GLN A 1 100 ? 10.361 0.536 -6.741 1.00 84.06 100 GLN A N 1
ATOM 740 C CA . GLN A 1 100 ? 11.655 1.024 -7.231 1.00 84.06 100 GLN A CA 1
ATOM 741 C C . GLN A 1 100 ? 12.723 -0.070 -7.239 1.00 84.06 100 GLN A C 1
ATOM 743 O O . GLN A 1 100 ? 13.497 -0.171 -8.191 1.00 84.06 100 GLN A O 1
ATOM 748 N N . ASP A 1 101 ? 12.761 -0.879 -6.180 1.00 87.62 101 ASP A N 1
ATOM 749 C CA . ASP A 1 101 ? 13.740 -1.945 -6.038 1.00 87.62 101 ASP A CA 1
ATOM 750 C C . ASP A 1 101 ? 13.201 -3.251 -6.626 1.00 87.62 101 ASP A C 1
ATOM 752 O O . ASP A 1 101 ? 12.339 -3.926 -6.054 1.00 87.62 101 ASP A O 1
ATOM 756 N N . LEU A 1 102 ? 13.739 -3.598 -7.793 1.00 89.06 102 LEU A N 1
ATOM 757 C CA . LEU A 1 102 ? 13.415 -4.830 -8.496 1.00 89.06 102 LEU A CA 1
ATOM 758 C C . LEU A 1 102 ? 13.748 -6.071 -7.656 1.00 89.06 102 LEU A C 1
ATOM 760 O O . LEU A 1 102 ? 13.102 -7.106 -7.824 1.00 89.06 102 LEU A O 1
ATOM 764 N N . ASP A 1 103 ? 14.716 -5.985 -6.737 1.00 90.69 103 ASP A N 1
ATOM 765 C CA . ASP A 1 103 ? 15.114 -7.126 -5.924 1.00 90.69 103 ASP A CA 1
ATOM 766 C C . ASP A 1 103 ? 14.086 -7.546 -4.881 1.00 90.69 103 ASP A C 1
ATOM 768 O O . ASP A 1 103 ? 14.104 -8.707 -4.473 1.00 90.69 103 ASP A O 1
ATOM 772 N N . PHE A 1 104 ? 13.177 -6.641 -4.515 1.00 93.12 104 PHE A N 1
ATOM 773 C CA . PHE A 1 104 ? 12.097 -6.886 -3.560 1.00 93.12 104 PHE A CA 1
ATOM 774 C C . PHE A 1 104 ? 10.718 -7.021 -4.216 1.00 93.12 104 PHE A C 1
ATOM 776 O O . PHE A 1 104 ? 9.729 -7.203 -3.505 1.00 93.12 104 PHE A O 1
ATOM 783 N N . MET A 1 105 ? 10.628 -6.936 -5.548 1.00 94.69 105 MET A N 1
ATOM 784 C CA . MET A 1 105 ? 9.355 -7.017 -6.273 1.00 94.69 105 MET A CA 1
ATOM 785 C C . MET A 1 105 ? 8.581 -8.299 -5.946 1.00 94.69 105 MET A C 1
ATOM 787 O O . MET A 1 105 ? 7.389 -8.242 -5.653 1.00 94.69 105 MET A O 1
ATOM 791 N N . ASP A 1 106 ? 9.268 -9.438 -5.947 1.00 95.69 106 ASP A N 1
ATOM 792 C CA . ASP A 1 106 ? 8.714 -10.738 -5.572 1.00 95.69 106 ASP A CA 1
ATOM 793 C C . ASP A 1 106 ? 8.111 -10.712 -4.160 1.00 95.69 106 ASP A C 1
ATOM 795 O O . ASP A 1 106 ? 6.943 -11.047 -3.980 1.00 95.69 106 ASP A O 1
ATOM 799 N N . LYS A 1 107 ? 8.850 -10.198 -3.174 1.00 95.50 107 LYS A N 1
ATOM 800 C CA . LYS A 1 107 ? 8.400 -10.081 -1.781 1.00 95.50 107 LYS A CA 1
ATOM 801 C C . LYS A 1 107 ? 7.198 -9.159 -1.624 1.00 95.50 107 LYS A C 1
ATOM 803 O O . LYS A 1 107 ? 6.331 -9.432 -0.796 1.00 95.50 107 LYS A O 1
ATOM 808 N N . TYR A 1 108 ? 7.127 -8.055 -2.370 1.00 95.50 108 TYR A N 1
ATOM 809 C CA . TYR A 1 108 ? 5.951 -7.179 -2.334 1.00 95.50 108 TYR A CA 1
ATOM 810 C C . TYR A 1 108 ? 4.705 -7.904 -2.844 1.00 95.50 108 TYR A C 1
ATOM 812 O O . TYR A 1 108 ? 3.658 -7.840 -2.198 1.00 95.50 108 TYR A O 1
ATOM 820 N N . ILE A 1 109 ? 4.835 -8.650 -3.942 1.00 96.81 109 ILE A N 1
ATOM 821 C CA . ILE A 1 109 ? 3.741 -9.450 -4.502 1.00 96.81 109 ILE A CA 1
ATOM 822 C C . ILE A 1 109 ? 3.349 -10.578 -3.538 1.00 96.81 109 ILE A C 1
ATOM 824 O O . ILE A 1 109 ? 2.165 -10.767 -3.273 1.00 96.81 109 ILE A O 1
ATOM 828 N N . GLU A 1 110 ? 4.317 -11.302 -2.968 1.00 96.94 110 GLU A N 1
ATOM 829 C CA . GLU A 1 110 ? 4.076 -12.368 -1.983 1.00 96.94 110 GLU A CA 1
ATOM 830 C C . GLU A 1 110 ? 3.327 -11.854 -0.750 1.00 96.94 110 GLU A C 1
ATOM 832 O O . GLU A 1 110 ? 2.358 -12.471 -0.303 1.00 96.94 110 GLU A O 1
ATOM 837 N N . ASN A 1 111 ? 3.742 -10.701 -0.222 1.00 96.69 111 ASN A N 1
ATOM 838 C CA . ASN A 1 111 ? 3.083 -10.069 0.914 1.00 96.69 111 ASN A CA 1
ATOM 839 C C . ASN A 1 111 ? 1.645 -9.658 0.582 1.00 96.69 111 ASN A C 1
ATOM 841 O O . ASN A 1 111 ? 0.764 -9.840 1.421 1.00 96.69 111 ASN A O 1
ATOM 845 N N . GLU A 1 112 ? 1.385 -9.144 -0.622 1.00 97.62 112 GLU A N 1
ATOM 846 C CA . GLU A 1 112 ? 0.030 -8.783 -1.051 1.00 97.62 112 GLU A CA 1
ATOM 847 C C . GLU A 1 112 ? -0.860 -10.016 -1.247 1.00 97.62 112 GLU A C 1
ATOM 849 O O . GLU A 1 112 ? -2.005 -10.028 -0.793 1.00 97.62 112 GLU A O 1
ATOM 854 N N . ILE A 1 113 ? -0.324 -11.091 -1.833 1.00 97.38 113 ILE A N 1
ATOM 855 C CA . ILE A 1 113 ? -1.019 -12.382 -1.929 1.00 97.38 113 ILE A CA 1
ATOM 856 C C . ILE A 1 113 ? -1.400 -12.876 -0.527 1.00 97.38 113 ILE A C 1
ATOM 858 O O . ILE A 1 113 ? -2.562 -13.218 -0.291 1.00 97.38 113 ILE A O 1
ATOM 862 N N . LEU A 1 114 ? -0.452 -12.877 0.416 1.00 97.44 114 LEU A N 1
ATOM 863 C CA . LEU A 1 114 ? -0.684 -13.308 1.796 1.00 97.44 114 LEU A CA 1
ATOM 864 C C . LEU A 1 114 ? -1.732 -12.433 2.497 1.00 97.44 114 LEU A C 1
ATOM 866 O O . LEU A 1 114 ? -2.638 -12.957 3.152 1.00 97.44 114 LEU A O 1
ATOM 870 N N . ARG A 1 115 ? -1.642 -11.110 2.324 1.00 98.00 115 ARG A N 1
ATOM 871 C CA . ARG A 1 115 ? -2.589 -10.140 2.881 1.00 98.00 115 ARG A CA 1
ATOM 872 C C . ARG A 1 115 ? -4.006 -10.422 2.392 1.00 98.00 115 ARG A C 1
ATOM 874 O O . ARG A 1 115 ? -4.907 -10.582 3.215 1.00 98.00 115 ARG A O 1
ATOM 881 N N . GLN A 1 116 ? -4.207 -10.573 1.080 1.00 98.19 116 GLN A N 1
ATOM 882 C CA . GLN A 1 116 ? -5.523 -10.891 0.519 1.00 98.19 116 GLN A CA 1
ATOM 883 C C . GLN A 1 116 ? -6.037 -12.255 0.993 1.00 98.19 116 GLN A C 1
ATOM 885 O O . GLN A 1 116 ? -7.195 -12.362 1.391 1.00 98.19 116 GLN A O 1
ATOM 890 N N . GLN A 1 117 ? -5.191 -13.291 1.028 1.00 98.06 117 GLN A N 1
ATOM 891 C CA . GLN A 1 117 ? -5.582 -14.613 1.533 1.00 98.06 117 GLN A CA 1
ATOM 892 C C . GLN A 1 117 ? -6.060 -14.556 2.989 1.00 98.06 117 GLN A C 1
ATOM 894 O O . GLN A 1 117 ? -7.063 -15.179 3.340 1.00 98.06 117 GLN A O 1
ATOM 899 N N . ASN A 1 118 ? -5.364 -13.810 3.846 1.00 98.06 118 ASN A N 1
ATOM 900 C CA . ASN A 1 118 ? -5.751 -13.661 5.245 1.00 98.06 118 ASN A CA 1
ATOM 901 C C . ASN A 1 118 ? -7.012 -12.804 5.410 1.00 98.06 118 ASN A C 1
ATOM 903 O O . ASN A 1 118 ? -7.857 -13.130 6.245 1.00 98.06 118 ASN A O 1
ATOM 907 N N . LEU A 1 119 ? -7.210 -11.785 4.572 1.00 97.88 119 LEU A N 1
ATOM 908 C CA . LEU A 1 119 ? -8.463 -11.028 4.536 1.00 97.88 119 LEU A CA 1
ATOM 909 C C . LEU A 1 119 ? -9.658 -11.885 4.104 1.00 97.88 119 LEU A C 1
ATOM 911 O O . LEU A 1 119 ? -10.741 -11.736 4.664 1.00 97.88 119 LEU A O 1
ATOM 915 N N . LEU A 1 120 ? -9.482 -12.829 3.177 1.00 98.12 120 LEU A N 1
ATOM 916 C CA . LEU A 1 120 ? -10.554 -13.763 2.817 1.00 98.12 120 LEU A CA 1
ATOM 917 C C . LEU A 1 120 ? -10.958 -14.655 3.996 1.00 98.12 120 LEU A C 1
ATOM 919 O O . LEU A 1 120 ? -12.151 -14.811 4.254 1.00 98.12 120 LEU A O 1
ATOM 923 N N . LYS A 1 121 ? -9.990 -15.147 4.780 1.00 97.56 121 LYS A N 1
ATOM 924 C CA . LYS A 1 121 ? -10.277 -15.886 6.025 1.00 97.56 121 LYS A CA 1
ATOM 925 C C . LYS A 1 121 ? -11.040 -15.019 7.030 1.00 97.56 121 LYS A C 1
ATOM 927 O O . LYS A 1 121 ? -11.984 -15.485 7.662 1.00 97.56 121 LYS A O 1
ATOM 932 N N . VAL A 1 122 ? -10.669 -13.743 7.162 1.00 97.31 122 VAL A N 1
ATOM 933 C CA . VAL A 1 122 ? -11.402 -12.775 7.996 1.00 97.31 122 VAL A CA 1
ATOM 934 C C . VAL A 1 122 ? -12.848 -12.630 7.517 1.00 97.31 122 VAL A C 1
ATOM 936 O O . VAL A 1 122 ? -13.769 -12.670 8.333 1.00 97.31 122 VAL A O 1
ATOM 939 N N . VAL A 1 123 ? -13.072 -12.509 6.205 1.00 96.81 123 VAL A N 1
ATOM 940 C CA . VAL A 1 123 ? -14.419 -12.425 5.622 1.00 96.81 123 VAL A CA 1
ATOM 941 C C . VAL A 1 123 ? -15.240 -13.675 5.939 1.00 96.81 123 VAL A C 1
ATOM 943 O O . VAL A 1 123 ? -16.404 -13.550 6.321 1.00 96.81 123 VAL A O 1
ATOM 946 N N . GLU A 1 124 ? -14.658 -14.871 5.834 1.00 97.31 124 GLU A N 1
ATOM 947 C CA . GLU A 1 124 ? -15.323 -16.126 6.210 1.00 97.31 124 GLU A CA 1
ATOM 948 C C . GLU A 1 124 ? -15.733 -16.136 7.690 1.00 97.31 124 GLU A C 1
ATOM 950 O O . GLU A 1 124 ? -16.886 -16.440 8.010 1.00 97.31 124 GLU A O 1
ATOM 955 N N . VAL A 1 125 ? -14.833 -15.721 8.589 1.00 97.62 125 VAL A N 1
ATOM 956 C CA . VAL A 1 125 ? -15.114 -15.609 10.030 1.00 97.62 125 VAL A CA 1
ATOM 957 C C . VAL A 1 125 ? -16.251 -14.622 10.300 1.00 97.62 125 VAL A C 1
ATOM 959 O O . VAL A 1 125 ? -17.169 -14.930 11.061 1.00 97.62 125 VAL A O 1
ATOM 962 N N . LEU A 1 126 ? -16.219 -13.441 9.681 1.00 97.56 126 LEU A N 1
ATOM 963 C CA . LEU A 1 126 ? -17.231 -12.403 9.885 1.00 97.56 126 LEU A CA 1
ATOM 964 C C . LEU A 1 126 ? -18.601 -12.814 9.333 1.00 97.56 126 LEU A C 1
ATOM 966 O O . LEU A 1 126 ? -19.615 -12.592 9.998 1.00 97.56 126 LEU A O 1
ATOM 970 N N . ARG A 1 127 ? -18.639 -13.476 8.170 1.00 97.12 127 ARG A N 1
ATOM 971 C CA . ARG A 1 127 ? -19.871 -14.055 7.614 1.00 97.12 127 ARG A CA 1
ATOM 972 C C . ARG A 1 127 ? -20.447 -15.122 8.539 1.00 97.12 127 ARG A C 1
ATOM 974 O O . ARG A 1 127 ? -21.625 -15.053 8.869 1.00 97.12 127 ARG A O 1
ATOM 981 N N . GLY A 1 128 ? -19.619 -16.047 9.031 1.00 97.81 128 GLY A N 1
ATOM 982 C CA . GLY A 1 128 ? -20.050 -17.086 9.975 1.00 97.81 128 GLY A CA 1
ATOM 983 C C . GLY A 1 128 ? -20.591 -16.532 11.299 1.00 97.81 128 GLY A C 1
ATOM 984 O O . GLY A 1 128 ? -21.413 -17.170 11.953 1.00 97.81 128 GLY A O 1
ATOM 985 N N . ARG A 1 129 ? -20.174 -15.321 11.683 1.00 97.75 129 ARG A N 1
ATOM 986 C CA . ARG A 1 129 ? -20.644 -14.620 12.888 1.00 97.75 129 ARG A CA 1
ATOM 987 C C . ARG A 1 129 ? -21.840 -13.698 12.648 1.00 97.75 129 ARG A C 1
ATOM 989 O O . ARG A 1 129 ? -22.275 -13.051 13.601 1.00 97.75 129 ARG A O 1
ATOM 996 N N . ASN A 1 130 ? -22.364 -13.624 11.419 1.00 96.88 130 ASN A N 1
ATOM 997 C CA . ASN A 1 130 ? -23.375 -12.642 11.012 1.00 96.88 130 ASN A CA 1
ATOM 998 C C . ASN A 1 130 ? -22.991 -11.227 11.471 1.00 96.88 130 ASN A C 1
ATOM 1000 O O . ASN A 1 130 ? -23.759 -10.543 12.157 1.00 96.88 130 ASN A O 1
ATOM 1004 N N . ALA A 1 131 ? -21.746 -10.846 11.175 1.00 97.19 131 ALA A N 1
ATOM 1005 C CA . ALA A 1 131 ? -21.192 -9.579 11.610 1.00 97.19 131 ALA A CA 1
ATOM 1006 C C . ALA A 1 131 ? -21.975 -8.399 11.022 1.00 97.19 131 ALA A C 1
ATOM 1008 O O . ALA A 1 131 ? -22.409 -8.433 9.870 1.00 97.19 131 ALA A O 1
ATOM 1009 N N . SER A 1 132 ? -22.150 -7.352 11.821 1.00 95.88 132 SER A N 1
ATOM 1010 C CA . SER A 1 132 ? -22.904 -6.162 11.434 1.00 95.88 132 SER A CA 1
ATOM 1011 C C . SER A 1 132 ? -22.346 -4.922 12.119 1.00 95.88 132 SER A C 1
ATOM 1013 O O . SER A 1 132 ? -21.754 -5.006 13.199 1.00 95.88 132 SER A O 1
ATOM 1015 N N . LEU A 1 133 ? -22.558 -3.769 11.496 1.00 95.62 133 LEU A N 1
ATOM 1016 C CA . LEU A 1 133 ? -22.235 -2.475 12.078 1.00 95.62 133 LEU A CA 1
ATOM 1017 C C . LEU A 1 133 ? -23.460 -1.922 12.807 1.00 95.62 133 LEU A C 1
ATOM 1019 O O . LEU A 1 133 ? -24.593 -2.157 12.388 1.00 95.62 133 LEU A O 1
ATOM 1023 N N . PHE A 1 134 ? -23.214 -1.221 13.906 1.00 95.25 134 PHE A N 1
ATOM 1024 C CA . PHE A 1 134 ? -24.202 -0.359 14.545 1.00 95.25 134 PHE A CA 1
ATOM 1025 C C . PHE A 1 134 ? -24.015 1.082 14.072 1.00 95.25 134 PHE A C 1
ATOM 1027 O O . PHE A 1 134 ? -22.958 1.427 13.539 1.00 95.25 134 PHE A O 1
ATOM 1034 N N . ASP A 1 135 ? -25.026 1.912 14.309 1.00 95.56 135 ASP A N 1
ATOM 1035 C CA . ASP A 1 135 ? -24.940 3.343 14.044 1.00 95.56 135 ASP A CA 1
ATOM 1036 C C . ASP A 1 135 ? -23.825 3.998 14.864 1.00 95.56 135 ASP A C 1
ATOM 1038 O O . ASP A 1 135 ? -23.461 3.549 15.958 1.00 95.56 135 ASP A O 1
ATOM 1042 N N . THR A 1 136 ? -23.286 5.081 14.315 1.00 95.31 136 THR A N 1
ATOM 1043 C CA . THR A 1 136 ? -22.299 5.907 15.002 1.00 95.31 136 THR A CA 1
ATOM 1044 C C . THR A 1 136 ? -22.953 6.680 16.142 1.00 95.31 136 THR A C 1
ATOM 1046 O O . THR A 1 136 ? -24.037 7.240 15.994 1.00 95.31 136 THR A O 1
ATOM 1049 N N . VAL A 1 137 ? -22.265 6.734 17.278 1.00 96.50 137 VAL A N 1
ATOM 1050 C CA . VAL A 1 137 ? -22.696 7.383 18.514 1.00 96.50 137 VAL A CA 1
ATOM 1051 C C . VAL A 1 137 ? -21.615 8.361 18.970 1.00 96.50 137 VAL A C 1
ATOM 1053 O O . VAL A 1 137 ? -20.421 8.063 18.889 1.00 96.50 137 VAL A O 1
ATOM 1056 N N . ASP A 1 138 ? -22.042 9.519 19.469 1.00 96.00 138 ASP A N 1
ATOM 1057 C CA . ASP A 1 138 ? -21.171 10.454 20.177 1.00 96.00 138 ASP A CA 1
ATOM 1058 C C . ASP A 1 138 ? -20.909 9.941 21.604 1.00 96.00 138 ASP A C 1
ATOM 1060 O O . ASP A 1 138 ? -21.821 9.795 22.420 1.00 96.00 138 ASP A O 1
ATOM 1064 N N . LEU A 1 139 ? -19.645 9.638 21.890 1.00 95.62 139 LEU A N 1
ATOM 1065 C CA . LEU A 1 139 ? -19.147 9.130 23.165 1.00 95.62 139 LEU A CA 1
ATOM 1066 C C . LEU A 1 139 ? -18.425 10.212 23.982 1.00 95.62 139 LEU A C 1
ATOM 1068 O O . LEU A 1 139 ? -17.842 9.900 25.019 1.00 95.62 139 LEU A O 1
ATOM 1072 N N . SER A 1 140 ? -18.462 11.480 23.567 1.00 94.88 140 SER A N 1
ATOM 1073 C CA . SER A 1 140 ? -17.721 12.574 24.216 1.00 94.88 140 SER A CA 1
ATOM 1074 C C . SER A 1 140 ? -18.069 12.718 25.697 1.00 94.88 140 SER A C 1
ATOM 1076 O O . SER A 1 140 ? -17.187 12.921 26.525 1.00 94.88 140 SER A O 1
ATOM 1078 N N . GLN A 1 141 ? -19.343 12.530 26.055 1.00 94.06 141 GLN A N 1
ATOM 1079 C CA . GLN A 1 141 ? -19.784 12.542 27.454 1.00 94.06 141 GLN A CA 1
ATOM 1080 C C . GLN A 1 141 ? -19.244 11.348 28.254 1.00 94.06 141 GLN A C 1
ATOM 1082 O O . GLN A 1 141 ? -18.886 11.504 29.417 1.00 94.06 141 GLN A O 1
ATOM 1087 N N . VAL A 1 142 ? -19.134 10.167 27.634 1.00 94.44 142 VAL A N 1
ATOM 1088 C CA . VAL A 1 142 ? -18.579 8.958 28.272 1.00 94.44 142 VAL A CA 1
ATOM 1089 C C . VAL A 1 142 ? -17.092 9.139 28.575 1.00 94.44 142 VAL A C 1
ATOM 1091 O O . VAL A 1 142 ? -16.609 8.668 29.601 1.00 94.44 142 VAL A O 1
ATOM 1094 N N . PHE A 1 143 ? -16.377 9.844 27.700 1.00 93.88 143 PHE A N 1
ATOM 1095 C CA . PHE A 1 143 ? -14.956 10.148 27.860 1.00 93.88 143 PHE A CA 1
ATOM 1096 C C . PHE A 1 143 ? -14.681 11.474 28.585 1.00 93.88 143 PHE A C 1
ATOM 1098 O O . PHE A 1 143 ? -13.526 11.898 28.662 1.00 93.88 143 PHE A O 1
ATOM 1105 N N . SER A 1 144 ? -15.705 12.118 29.153 1.00 92.31 144 SER A N 1
ATOM 1106 C CA . SER A 1 144 ? -15.521 13.335 29.943 1.00 92.31 144 SER A CA 1
ATOM 1107 C C . SER A 1 144 ? -14.645 13.044 31.166 1.00 92.31 144 SER A C 1
ATOM 1109 O O . SER A 1 144 ? -14.937 12.145 31.954 1.00 92.31 144 SER A O 1
ATOM 1111 N N . GLY A 1 145 ? -13.536 13.776 31.306 1.00 89.44 145 GLY A N 1
ATOM 1112 C CA . GLY A 1 145 ? -12.569 13.561 32.387 1.00 89.44 145 GLY A CA 1
ATOM 1113 C C . GLY A 1 145 ? -11.690 12.313 32.230 1.00 89.44 145 GLY A C 1
ATOM 1114 O O . GLY A 1 145 ? -11.126 11.841 33.215 1.00 89.44 145 GLY A O 1
ATOM 1115 N N . THR A 1 146 ? -11.571 11.754 31.020 1.00 91.38 146 THR A N 1
ATOM 1116 C CA . THR A 1 146 ? -10.628 10.660 30.750 1.00 91.38 146 THR A CA 1
ATOM 1117 C C . THR A 1 146 ? -9.173 11.081 30.991 1.00 91.38 146 THR A C 1
ATOM 1119 O O . THR A 1 146 ? -8.770 12.190 30.648 1.00 91.38 146 THR A O 1
ATOM 1122 N N . ASN A 1 147 ? -8.360 10.162 31.520 1.00 90.00 147 ASN A N 1
ATOM 1123 C CA . ASN A 1 147 ? -6.911 10.352 31.676 1.00 90.00 147 ASN A CA 1
ATOM 1124 C C . ASN A 1 147 ? -6.113 9.927 30.429 1.00 90.00 147 ASN A C 1
ATOM 1126 O O . ASN A 1 147 ? -4.894 10.087 30.394 1.00 90.00 147 ASN A O 1
ATOM 1130 N N . VAL A 1 148 ? -6.786 9.376 29.412 1.00 90.25 148 VAL A N 1
ATOM 1131 C CA . VAL A 1 148 ? -6.157 8.960 28.154 1.00 90.25 148 VAL A CA 1
ATOM 1132 C C . VAL A 1 148 ? -5.810 10.202 27.339 1.00 90.25 148 VAL A C 1
ATOM 1134 O O . VAL A 1 148 ? -6.688 10.843 26.757 1.00 90.25 148 VAL A O 1
ATOM 1137 N N . GLY A 1 149 ? -4.517 10.527 27.273 1.00 89.12 149 GLY A N 1
ATOM 1138 C CA . GLY A 1 149 ? -4.033 11.820 26.782 1.00 89.12 149 GLY A CA 1
ATOM 1139 C C . GLY A 1 149 ? -4.409 12.155 25.335 1.00 89.12 149 GLY A C 1
ATOM 1140 O O . GLY A 1 149 ? -4.545 13.327 25.000 1.00 89.12 149 GLY A O 1
ATOM 1141 N N . ILE A 1 150 ? -4.579 11.153 24.466 1.00 89.25 150 ILE A N 1
ATOM 1142 C CA . ILE A 1 150 ? -5.001 11.383 23.074 1.00 89.25 150 ILE A CA 1
ATOM 1143 C C . ILE A 1 150 ? -6.487 11.755 22.975 1.00 89.25 150 ILE A C 1
ATOM 1145 O O . ILE A 1 150 ? -6.857 12.584 22.148 1.00 89.25 150 ILE A O 1
ATOM 1149 N N . VAL A 1 151 ? -7.329 11.178 23.838 1.00 91.19 151 VAL A N 1
ATOM 1150 C CA . VAL A 1 151 ? -8.773 11.441 23.847 1.00 91.19 151 VAL A CA 1
ATOM 1151 C C . VAL A 1 151 ? -9.063 12.755 24.566 1.00 91.19 151 VAL A C 1
ATOM 1153 O O . VAL A 1 151 ? -9.825 13.562 24.044 1.00 91.19 151 VAL A O 1
ATOM 1156 N N . SER A 1 152 ? -8.427 13.007 25.717 1.00 92.56 152 SER A N 1
ATOM 1157 C CA . SER A 1 152 ? -8.639 14.247 26.473 1.00 92.56 152 SER A CA 1
ATOM 1158 C C . SER A 1 152 ? -8.245 15.483 25.666 1.00 92.56 152 SER A C 1
ATOM 1160 O O . SER A 1 152 ? -9.065 16.382 25.512 1.00 92.56 152 SER A O 1
ATOM 1162 N N . LYS A 1 153 ? -7.056 15.485 25.047 1.00 91.56 153 LYS A N 1
ATOM 1163 C CA . LYS A 1 153 ? -6.612 16.578 24.164 1.00 91.56 153 LYS A CA 1
ATOM 1164 C C . LYS A 1 153 ? -7.561 16.796 22.989 1.00 91.56 153 LYS A C 1
ATOM 1166 O O . LYS A 1 153 ? -7.909 17.928 22.686 1.00 91.56 153 LYS A O 1
ATOM 1171 N N . GLY A 1 154 ? -8.018 15.712 22.357 1.00 91.00 154 GLY A N 1
ATOM 1172 C CA . GLY A 1 154 ? -8.975 15.803 21.255 1.00 91.00 154 GLY A CA 1
ATOM 1173 C C . GLY A 1 154 ? -10.292 16.473 21.661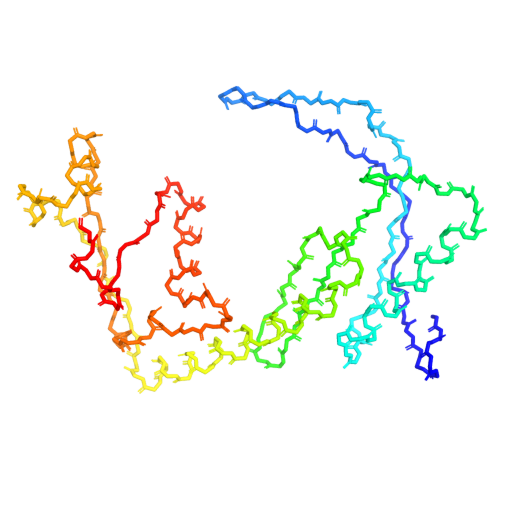 1.00 91.00 154 GLY A C 1
ATOM 1174 O O . GLY A 1 154 ? -10.841 17.240 20.879 1.00 91.00 154 GLY A O 1
ATOM 1175 N N . LEU A 1 155 ? -10.784 16.220 22.878 1.00 92.38 155 LEU A N 1
ATOM 1176 C CA . LEU A 1 155 ? -11.993 16.860 23.408 1.00 92.38 155 LEU A CA 1
ATOM 1177 C C . LEU A 1 155 ? -11.757 18.323 23.825 1.00 92.38 155 LEU A C 1
ATOM 1179 O O . LEU A 1 155 ? -12.634 19.158 23.617 1.00 92.38 155 LEU A O 1
ATOM 1183 N N . GLU A 1 156 ? -10.588 18.644 24.389 1.00 92.06 156 GLU A N 1
ATOM 1184 C CA . GLU A 1 156 ? -10.198 20.018 24.752 1.00 92.06 156 GLU A CA 1
ATOM 1185 C C . GLU A 1 156 ? -10.077 20.931 23.520 1.00 92.06 156 GLU A C 1
ATOM 1187 O O . GLU A 1 156 ? -10.478 22.095 23.572 1.00 92.06 156 GLU A O 1
ATOM 1192 N N . ASP A 1 157 ? -9.629 20.387 22.387 1.00 90.38 157 ASP A N 1
ATOM 1193 C CA . ASP A 1 157 ? -9.493 21.095 21.107 1.00 90.38 157 ASP A CA 1
ATOM 1194 C C . ASP A 1 157 ? -10.825 21.207 20.323 1.00 90.38 157 ASP A C 1
ATOM 1196 O O . ASP A 1 157 ? -10.837 21.281 19.093 1.00 90.38 157 ASP A O 1
ATOM 1200 N N . ASN A 1 158 ? -11.971 21.228 21.021 1.00 88.06 158 ASN A N 1
ATOM 1201 C CA . ASN A 1 158 ? -13.334 21.224 20.455 1.00 88.06 158 ASN A CA 1
ATOM 1202 C C . ASN A 1 158 ? -13.644 20.031 19.525 1.00 88.06 158 ASN A C 1
ATOM 1204 O O . ASN A 1 158 ? -14.542 20.114 18.681 1.00 88.06 158 ASN A O 1
ATOM 1208 N N . GLY A 1 159 ? -12.912 18.924 19.649 1.00 90.62 159 GLY A N 1
ATOM 1209 C CA . GLY A 1 159 ? -13.208 17.689 18.931 1.00 90.62 159 GLY A CA 1
ATOM 1210 C C . GLY A 1 159 ? -14.362 16.900 19.554 1.00 90.62 159 GLY A C 1
ATOM 1211 O O . GLY A 1 159 ? -14.903 17.233 20.608 1.00 90.62 159 GLY A O 1
ATOM 1212 N N . THR A 1 160 ? -14.740 15.809 18.890 1.00 92.56 160 THR A N 1
ATOM 1213 C CA . THR A 1 160 ? -15.812 14.902 19.328 1.00 92.56 160 THR A CA 1
ATOM 1214 C C . THR A 1 160 ? -15.297 13.469 19.316 1.00 92.56 160 THR A C 1
ATOM 1216 O O . THR A 1 160 ? -14.674 13.035 18.344 1.00 92.56 160 THR A O 1
ATOM 1219 N N . ALA A 1 161 ? -15.564 12.712 20.379 1.00 93.44 161 ALA A N 1
ATOM 1220 C CA . ALA A 1 161 ? -15.221 11.296 20.442 1.00 93.44 161 ALA A CA 1
ATOM 1221 C C . ALA A 1 161 ? -16.348 10.462 19.819 1.00 93.44 161 ALA A C 1
ATOM 1223 O O . ALA A 1 161 ? -17.315 10.114 20.488 1.00 93.44 161 ALA A O 1
ATOM 1224 N N . MET A 1 162 ? -16.227 10.132 18.535 1.00 94.44 162 MET A N 1
ATOM 1225 C CA . MET A 1 162 ? -17.201 9.292 17.827 1.00 94.44 162 MET A CA 1
ATOM 1226 C C . MET A 1 162 ? -16.825 7.811 17.921 1.00 94.44 162 MET A C 1
ATOM 1228 O O . MET A 1 162 ? -15.656 7.449 17.791 1.00 94.44 162 MET A O 1
ATOM 1232 N N . GLY A 1 163 ? -17.815 6.936 18.093 1.00 94.31 163 GLY A N 1
ATOM 1233 C CA . GLY A 1 163 ? -17.615 5.488 18.072 1.00 94.31 163 GLY A CA 1
ATOM 1234 C C . GLY A 1 163 ? -18.801 4.748 17.471 1.00 94.31 163 GLY A C 1
ATOM 1235 O O . GLY A 1 163 ? -19.892 5.289 17.349 1.00 94.31 163 GLY A O 1
ATOM 1236 N N . PHE A 1 164 ? -18.597 3.496 17.085 1.00 95.12 164 PHE A N 1
ATOM 1237 C CA . PHE A 1 164 ? -19.660 2.624 16.592 1.00 95.12 164 PHE A CA 1
ATOM 1238 C C . PHE A 1 164 ? -19.379 1.181 16.999 1.00 95.12 164 PHE A C 1
ATOM 1240 O O . PHE A 1 164 ? -18.232 0.769 17.194 1.00 95.12 164 PHE A O 1
ATOM 1247 N N . GLY A 1 165 ? -20.444 0.402 17.156 1.00 95.44 165 GLY A N 1
ATOM 1248 C CA . GLY A 1 165 ? -20.337 -1.009 17.498 1.00 95.44 165 GLY A CA 1
ATOM 1249 C C . GLY A 1 165 ? -20.030 -1.871 16.272 1.00 95.44 165 GLY A C 1
ATOM 1250 O O . GLY A 1 165 ? -20.605 -1.681 15.201 1.00 95.44 165 GLY A O 1
ATOM 1251 N N . LEU A 1 166 ? -19.190 -2.887 16.463 1.00 95.75 166 LEU A N 1
ATOM 1252 C CA . LEU A 1 166 ? -18.887 -3.906 15.458 1.00 95.75 166 LEU A CA 1
ATOM 1253 C C . LEU A 1 166 ? -19.301 -5.293 15.970 1.00 95.75 166 LEU A C 1
ATOM 1255 O O . LEU A 1 166 ? -18.526 -6.010 16.614 1.00 95.75 166 LEU A O 1
ATOM 1259 N N . LYS A 1 167 ? -20.548 -5.693 15.699 1.00 96.81 167 LYS A N 1
ATOM 1260 C CA . LYS A 1 167 ? -21.059 -7.013 16.091 1.00 96.81 167 LYS A CA 1
ATOM 1261 C C . LYS A 1 167 ? -20.274 -8.101 15.362 1.00 96.81 167 LYS A C 1
ATOM 1263 O O . LYS A 1 167 ? -20.130 -8.050 14.148 1.00 96.81 167 LYS A O 1
ATOM 1268 N N . GLY A 1 168 ? -19.796 -9.107 16.093 1.00 96.25 168 GLY A N 1
ATOM 1269 C CA . GLY A 1 168 ? -19.066 -10.248 15.520 1.00 96.25 168 GLY A CA 1
ATOM 1270 C C . GLY A 1 168 ? -17.559 -10.028 15.319 1.00 96.25 168 GLY A C 1
ATOM 1271 O O . GLY A 1 168 ? -16.848 -10.993 15.038 1.00 96.25 168 GLY A O 1
ATOM 1272 N N . PHE A 1 169 ? -17.042 -8.816 15.549 1.00 97.31 169 PHE A N 1
ATOM 1273 C CA . PHE A 1 169 ? -15.630 -8.469 15.323 1.00 97.31 169 PHE A CA 1
ATOM 1274 C C . PHE A 1 169 ? -14.685 -8.761 16.498 1.00 97.31 169 PHE A C 1
ATOM 1276 O O . PHE A 1 169 ? -13.489 -8.524 16.372 1.00 97.31 169 PHE A O 1
ATOM 1283 N N . LYS A 1 170 ? -15.172 -9.301 17.623 1.00 95.31 170 LYS A N 1
ATOM 1284 C CA . LYS A 1 170 ? -14.320 -9.629 18.780 1.00 95.31 170 LYS A CA 1
ATOM 1285 C C . LYS A 1 170 ? -13.161 -10.554 18.373 1.00 95.31 170 LYS A C 1
ATOM 1287 O O . LYS A 1 170 ? -13.404 -11.659 17.873 1.00 95.31 170 LYS A O 1
ATOM 1292 N N . GLY A 1 171 ? -11.927 -10.117 18.609 1.00 95.12 171 GLY A N 1
ATOM 1293 C CA . GLY A 1 171 ? -10.684 -10.802 18.243 1.00 95.12 171 GLY A CA 1
ATOM 1294 C C . GLY A 1 171 ? -10.327 -10.750 16.752 1.00 95.12 171 GLY A C 1
ATOM 1295 O O . GLY A 1 171 ? -9.336 -11.354 16.349 1.00 95.12 171 GLY A O 1
ATOM 1296 N N . VAL A 1 172 ? -11.129 -10.087 15.915 1.00 97.12 172 VAL A N 1
ATOM 1297 C CA . VAL A 1 172 ? -10.935 -10.043 14.458 1.00 97.12 172 VAL A CA 1
ATOM 1298 C C . VAL A 1 172 ? -10.084 -8.844 14.044 1.00 97.12 172 VAL A C 1
ATOM 1300 O O . VAL A 1 172 ? -9.212 -8.988 13.192 1.00 97.12 172 VAL A O 1
ATOM 1303 N N . LEU A 1 173 ? -10.268 -7.680 14.670 1.00 96.38 173 LEU A N 1
ATOM 1304 C CA . LEU A 1 173 ? -9.485 -6.473 14.374 1.00 96.38 173 LEU A CA 1
ATOM 1305 C C . LEU A 1 173 ? -8.006 -6.668 14.729 1.00 96.38 173 LEU A C 1
ATOM 1307 O O . LEU A 1 173 ? -7.126 -6.155 14.040 1.00 96.38 173 LEU A O 1
ATOM 1311 N N . GLY A 1 174 ? -7.730 -7.475 15.756 1.00 95.75 174 GLY A N 1
ATOM 1312 C CA . GLY A 1 174 ? -6.378 -7.873 16.146 1.00 95.75 174 GLY A CA 1
ATOM 1313 C C . GLY A 1 174 ? -5.708 -8.912 15.235 1.00 95.75 174 GLY A C 1
ATOM 1314 O O . GLY A 1 174 ? -4.532 -9.205 15.440 1.00 95.75 174 GLY A O 1
ATOM 1315 N N . THR A 1 175 ? -6.411 -9.474 14.243 1.00 96.38 175 THR A N 1
ATOM 1316 C CA . THR A 1 175 ? -5.860 -10.521 13.364 1.00 96.38 175 THR A CA 1
ATOM 1317 C C . THR A 1 175 ? -4.743 -9.956 12.490 1.00 96.38 175 THR A C 1
ATOM 1319 O O . THR A 1 175 ? -4.953 -8.977 11.774 1.00 96.38 175 THR A O 1
ATOM 1322 N N . GLU A 1 176 ? -3.563 -10.579 12.533 1.00 96.56 176 GLU A N 1
ATOM 1323 C CA . GLU A 1 176 ? -2.446 -10.243 11.648 1.00 96.56 176 GLU A CA 1
ATOM 1324 C C . GLU A 1 176 ? -2.764 -10.685 10.210 1.00 96.56 176 GLU A C 1
ATOM 1326 O O . GLU A 1 176 ? -3.032 -11.859 9.956 1.00 96.56 176 GLU A O 1
ATOM 1331 N N . VAL A 1 177 ? -2.761 -9.734 9.273 1.00 96.56 177 VAL A N 1
ATOM 1332 C CA . VAL A 1 177 ? -3.046 -9.983 7.847 1.00 96.56 177 VAL A CA 1
ATOM 1333 C C . VAL A 1 177 ? -1.761 -10.150 7.043 1.00 96.56 177 VAL 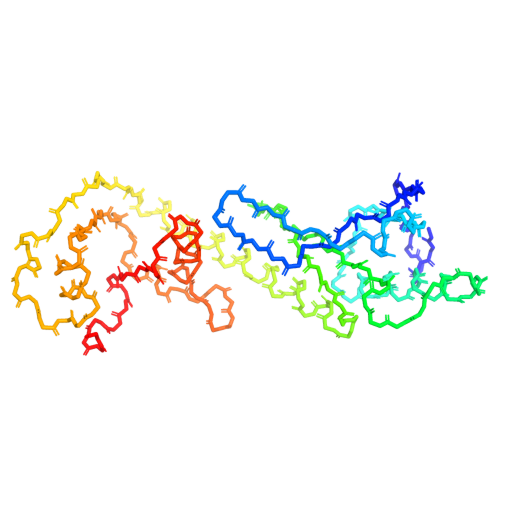A C 1
ATOM 1335 O O . VAL A 1 177 ? -1.695 -10.970 6.132 1.00 96.56 177 VAL A O 1
ATOM 1338 N N . VAL A 1 178 ? -0.716 -9.428 7.431 1.00 95.38 178 VAL A N 1
ATOM 1339 C CA . VAL A 1 178 ? 0.658 -9.572 6.952 1.00 95.38 178 VAL A CA 1
ATOM 1340 C C . VAL A 1 178 ? 1.580 -9.175 8.102 1.00 95.38 178 VAL A C 1
ATOM 1342 O O . VAL A 1 178 ? 1.164 -8.431 8.988 1.00 95.38 178 VAL A O 1
ATOM 1345 N N . LYS A 1 179 ? 2.820 -9.669 8.120 1.00 93.69 179 LYS A N 1
ATOM 1346 C CA . LYS A 1 179 ? 3.763 -9.463 9.228 1.00 93.69 179 LYS A CA 1
ATOM 1347 C C . LYS A 1 179 ? 3.791 -8.003 9.703 1.00 93.69 179 LYS A C 1
ATOM 1349 O O . LYS A 1 179 ? 4.142 -7.105 8.939 1.00 93.69 179 LYS A O 1
ATOM 1354 N N . GLY A 1 180 ? 3.454 -7.777 10.975 1.00 93.50 180 GLY A N 1
ATOM 1355 C CA . GLY A 1 180 ? 3.466 -6.442 11.584 1.00 93.50 180 GLY A CA 1
ATOM 1356 C C . GLY A 1 180 ? 2.271 -5.547 11.232 1.00 93.50 180 GLY A C 1
ATOM 1357 O O . GLY A 1 180 ? 2.247 -4.392 11.652 1.00 93.50 180 GLY A O 1
ATOM 1358 N N . ARG A 1 181 ? 1.270 -6.052 10.501 1.00 95.69 181 ARG A N 1
ATOM 1359 C CA . ARG A 1 181 ? 0.029 -5.337 10.177 1.00 95.69 181 ARG A CA 1
ATOM 1360 C C . ARG A 1 181 ? -1.194 -6.190 10.491 1.00 95.69 181 ARG A C 1
ATOM 1362 O O . ARG A 1 181 ? -1.297 -7.348 10.089 1.00 95.69 181 ARG A O 1
ATOM 1369 N N . ARG A 1 182 ? -2.158 -5.589 11.181 1.00 97.25 182 ARG A N 1
ATOM 1370 C CA . ARG A 1 182 ? -3.427 -6.227 11.555 1.00 97.25 182 ARG A CA 1
ATOM 1371 C C . ARG A 1 182 ? -4.575 -5.656 10.732 1.00 97.25 182 ARG A C 1
ATOM 1373 O O . ARG A 1 182 ? -4.424 -4.595 10.128 1.00 97.25 182 ARG A O 1
ATOM 1380 N N . LEU A 1 183 ? -5.738 -6.302 10.769 1.00 97.19 183 LEU A N 1
ATOM 1381 C CA . LEU A 1 183 ? -6.957 -5.745 10.173 1.00 97.19 183 LEU A CA 1
ATOM 1382 C C . LEU A 1 183 ? -7.255 -4.332 10.709 1.00 97.19 183 LEU A C 1
ATOM 1384 O O . LEU A 1 183 ? -7.547 -3.425 9.934 1.00 97.19 183 LEU A O 1
ATOM 1388 N N . GLY A 1 184 ? -7.108 -4.121 12.020 1.00 96.50 184 GLY A N 1
ATOM 1389 C CA . GLY A 1 184 ? -7.259 -2.804 12.641 1.00 96.50 184 GLY A CA 1
ATOM 1390 C C . GLY A 1 184 ? -6.269 -1.763 12.110 1.00 96.50 184 GLY A C 1
ATOM 1391 O O . GLY A 1 184 ? -6.631 -0.600 11.951 1.00 96.50 184 GLY A O 1
ATOM 1392 N N . THR A 1 185 ? -5.051 -2.177 11.736 1.00 96.19 185 THR A N 1
ATOM 1393 C CA . THR A 1 185 ? -4.065 -1.296 11.089 1.00 96.19 185 THR A CA 1
ATOM 1394 C C . THR A 1 185 ? -4.548 -0.830 9.717 1.00 96.19 185 THR A C 1
ATOM 1396 O O . THR A 1 185 ? -4.402 0.343 9.398 1.00 96.19 185 THR A O 1
ATOM 1399 N N . GLU A 1 186 ? -5.149 -1.711 8.911 1.00 95.50 186 GLU A N 1
ATOM 1400 C CA . GLU A 1 186 ? -5.707 -1.311 7.611 1.00 95.50 186 GLU A CA 1
ATOM 1401 C C . GLU A 1 186 ? -6.880 -0.342 7.764 1.00 95.50 186 GLU A C 1
ATOM 1403 O O . GLU A 1 186 ? -6.913 0.682 7.090 1.00 95.50 186 GLU A O 1
ATOM 1408 N N . ILE A 1 187 ? -7.805 -0.609 8.690 1.00 95.38 187 ILE A N 1
ATOM 1409 C CA . ILE A 1 187 ? -8.934 0.298 8.958 1.00 95.38 187 ILE A CA 1
ATOM 1410 C C . ILE A 1 187 ? -8.424 1.661 9.456 1.00 95.38 187 ILE A C 1
ATOM 1412 O O . ILE A 1 187 ? -8.940 2.699 9.045 1.00 95.38 187 ILE A O 1
ATOM 1416 N N . SER A 1 188 ? -7.381 1.670 10.292 1.00 95.81 188 SER A N 1
ATOM 1417 C CA . SER A 1 188 ? -6.719 2.895 10.755 1.00 95.81 188 SER A CA 1
ATOM 1418 C C . SER A 1 188 ? -6.137 3.715 9.600 1.00 95.81 188 SER A C 1
ATOM 1420 O O . SER A 1 188 ? -6.244 4.938 9.616 1.00 95.81 188 SER A O 1
ATOM 1422 N N . ASP A 1 189 ? -5.580 3.077 8.56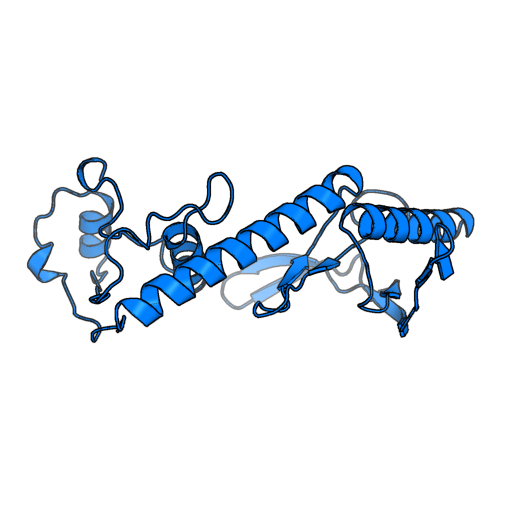7 1.00 95.75 189 ASP A N 1
ATOM 1423 C CA . ASP A 1 189 ? -5.068 3.793 7.393 1.00 95.75 189 ASP A CA 1
ATOM 1424 C C . ASP A 1 189 ? -6.196 4.473 6.600 1.00 95.75 189 ASP A C 1
ATOM 1426 O O . ASP A 1 189 ? -6.061 5.644 6.244 1.00 95.75 189 ASP A O 1
ATOM 1430 N N . TYR A 1 190 ? -7.347 3.812 6.419 1.00 94.19 190 TYR A N 1
ATOM 1431 C CA . TYR A 1 190 ? -8.530 4.454 5.825 1.00 94.19 190 TYR A CA 1
ATOM 1432 C C . TYR A 1 190 ? -9.043 5.623 6.673 1.00 94.19 190 TYR A C 1
ATOM 1434 O O . TYR A 1 190 ? -9.401 6.670 6.134 1.00 94.19 190 TYR A O 1
ATOM 1442 N N . ALA A 1 191 ? -9.045 5.480 8.000 1.00 93.62 191 ALA A N 1
ATOM 1443 C CA . ALA A 1 191 ? -9.433 6.561 8.901 1.00 93.62 191 ALA A CA 1
ATOM 1444 C C . ALA A 1 191 ? -8.477 7.763 8.781 1.00 93.62 191 ALA A C 1
ATOM 1446 O O . ALA A 1 191 ? -8.925 8.906 8.698 1.00 93.62 191 ALA A O 1
ATOM 1447 N N . LYS A 1 192 ? -7.165 7.521 8.675 1.00 94.69 192 LYS A N 1
ATOM 1448 C CA . LYS A 1 192 ? -6.175 8.589 8.463 1.00 94.69 192 LYS A CA 1
ATOM 1449 C C . LYS A 1 192 ? -6.376 9.338 7.158 1.00 94.69 192 LYS A C 1
ATOM 1451 O O . LYS A 1 192 ? -6.264 10.559 7.135 1.00 94.69 192 LYS A O 1
ATOM 1456 N N . MET A 1 193 ? -6.739 8.632 6.090 1.00 91.69 193 MET A N 1
ATOM 1457 C CA . MET A 1 193 ? -7.098 9.267 4.819 1.00 91.69 193 MET A CA 1
ATOM 1458 C C . MET A 1 193 ? -8.343 10.157 4.939 1.00 91.69 193 MET A C 1
ATOM 1460 O O . MET A 1 193 ? -8.451 11.145 4.219 1.00 91.69 193 MET A O 1
ATOM 1464 N N . ALA A 1 194 ? -9.254 9.846 5.866 1.00 90.62 194 ALA A N 1
ATOM 1465 C CA . ALA A 1 194 ? -10.414 10.677 6.184 1.00 90.62 194 ALA A CA 1
ATOM 1466 C C . ALA A 1 194 ? -10.092 11.868 7.115 1.00 90.62 194 ALA A C 1
ATOM 1468 O O . ALA A 1 194 ? -10.989 12.643 7.439 1.00 90.62 194 ALA A O 1
ATOM 1469 N N . GLY A 1 195 ? -8.829 12.036 7.530 1.00 88.19 195 GLY A N 1
ATOM 1470 C CA . GLY A 1 195 ? -8.348 13.209 8.264 1.00 88.19 195 GLY A CA 1
ATOM 1471 C C . GLY A 1 195 ? -8.185 13.034 9.775 1.00 88.19 195 GLY A C 1
ATOM 1472 O O . GLY A 1 195 ? -7.851 14.007 10.448 1.00 88.19 195 GLY A O 1
ATOM 1473 N N . VAL A 1 196 ? -8.384 11.832 10.331 1.00 89.81 196 VAL A N 1
ATOM 1474 C CA . VAL A 1 196 ? -8.127 11.569 11.763 1.00 89.81 196 VAL A CA 1
ATOM 1475 C C . VAL A 1 196 ? -6.719 11.006 12.005 1.00 89.81 196 VAL A C 1
ATOM 1477 O O . VAL A 1 196 ? -6.082 10.481 11.103 1.00 89.81 196 VAL A O 1
ATOM 1480 N N . GLY A 1 197 ? -6.199 11.071 13.234 1.00 88.88 197 GLY A N 1
ATOM 1481 C CA . GLY A 1 197 ? -4.865 10.523 13.552 1.00 88.88 197 GLY A CA 1
ATOM 1482 C C . GLY A 1 197 ? -4.781 8.986 13.540 1.00 88.88 197 GLY A C 1
ATOM 1483 O O . GLY A 1 197 ? -3.691 8.415 13.456 1.00 88.88 197 GLY A O 1
ATOM 1484 N N . GLY A 1 198 ? -5.927 8.307 13.619 1.00 92.00 198 GLY A N 1
ATOM 1485 C CA . GLY A 1 198 ? -6.053 6.856 13.696 1.00 92.00 198 GLY A CA 1
ATOM 1486 C C . GLY A 1 198 ? -7.368 6.455 14.362 1.00 92.00 198 GLY A C 1
ATOM 1487 O O . GLY A 1 198 ? -8.285 7.267 14.480 1.00 92.00 198 GLY A O 1
ATOM 1488 N N . ILE A 1 199 ? -7.443 5.205 14.812 1.00 93.88 199 ILE A N 1
ATOM 1489 C CA . ILE A 1 199 ? -8.571 4.660 15.577 1.00 93.88 199 ILE A CA 1
ATOM 1490 C C . ILE A 1 199 ? -8.051 3.954 16.829 1.00 93.88 199 ILE A C 1
ATOM 1492 O O . ILE A 1 199 ? -6.903 3.520 16.852 1.00 93.88 199 ILE A O 1
ATOM 1496 N N . ILE A 1 200 ? -8.915 3.800 17.829 1.00 93.69 200 ILE A N 1
ATOM 1497 C CA . ILE A 1 200 ? -8.712 2.909 18.978 1.00 93.69 200 ILE A CA 1
ATOM 1498 C C . ILE A 1 200 ? -9.770 1.811 18.872 1.00 93.69 200 ILE A C 1
ATOM 1500 O O . ILE A 1 200 ? -10.934 2.107 18.588 1.00 93.69 200 ILE A O 1
ATOM 1504 N N . HIS A 1 201 ? -9.399 0.546 19.080 1.00 94.69 201 HIS A N 1
ATOM 1505 C CA . HIS A 1 201 ? -10.346 -0.564 18.964 1.00 94.69 201 HIS A CA 1
ATOM 1506 C C . HIS A 1 201 ? -10.204 -1.625 20.060 1.00 94.69 201 HIS A C 1
ATOM 1508 O O . HIS A 1 201 ? -9.145 -1.818 20.643 1.00 94.69 201 HIS A O 1
ATOM 1514 N N . SER A 1 202 ? -11.289 -2.365 20.306 1.00 94.12 202 SER A N 1
ATOM 1515 C CA . SER A 1 202 ? -11.417 -3.283 21.455 1.00 94.12 202 SER A CA 1
ATOM 1516 C C . SER A 1 202 ? -10.416 -4.447 21.512 1.00 94.12 202 SER A C 1
ATOM 1518 O O . SER A 1 202 ? -10.166 -4.962 22.596 1.00 94.12 202 SER A O 1
ATOM 1520 N N . ASP A 1 203 ? -9.841 -4.858 20.378 1.00 94.81 203 ASP A N 1
ATOM 1521 C CA . ASP A 1 203 ? -8.800 -5.902 20.343 1.00 94.81 203 ASP A CA 1
ATOM 1522 C C . ASP A 1 203 ? -7.375 -5.386 20.652 1.00 94.81 203 ASP A C 1
ATOM 1524 O O . ASP A 1 203 ? -6.422 -6.167 20.637 1.00 94.81 203 ASP A O 1
ATOM 1528 N N . GLU A 1 204 ? -7.193 -4.081 20.873 1.00 91.69 204 GLU A N 1
ATOM 1529 C CA . GLU A 1 204 ? -5.908 -3.516 21.299 1.00 91.69 204 GLU A CA 1
ATOM 1530 C C . GLU A 1 204 ? -5.702 -3.655 22.810 1.00 91.69 204 GLU A C 1
ATOM 1532 O O . GLU A 1 204 ? -6.628 -3.888 23.585 1.00 91.69 204 GLU A O 1
ATOM 1537 N N . ASP A 1 205 ? -4.456 -3.476 23.240 1.00 88.19 205 ASP A N 1
ATOM 1538 C CA . ASP A 1 205 ? -4.116 -3.383 24.654 1.00 88.19 205 ASP A CA 1
ATOM 1539 C C . ASP A 1 205 ? -4.465 -1.982 25.172 1.00 88.19 205 ASP A C 1
ATOM 1541 O O . ASP A 1 205 ? -3.628 -1.079 25.192 1.00 88.19 205 ASP A O 1
ATOM 1545 N N . LEU A 1 206 ? -5.736 -1.800 25.541 1.00 86.88 206 LEU A N 1
ATOM 1546 C CA . LEU A 1 206 ? -6.285 -0.508 25.960 1.00 86.88 206 LEU A CA 1
ATOM 1547 C C . LEU A 1 206 ? -5.589 0.080 27.197 1.00 86.88 206 LEU A C 1
ATOM 1549 O O . LEU A 1 206 ? -5.647 1.285 27.396 1.00 86.88 206 LEU A O 1
ATOM 1553 N N . GLY A 1 207 ? -4.901 -0.739 28.001 1.00 83.06 207 GLY A N 1
ATOM 1554 C CA . GLY A 1 207 ? -4.139 -0.271 29.163 1.00 83.06 207 GLY A CA 1
ATOM 1555 C C . GLY A 1 207 ? -2.845 0.475 28.815 1.00 83.06 207 GLY A C 1
ATOM 1556 O O . GLY A 1 207 ? -2.187 0.988 29.716 1.00 83.06 207 GLY A O 1
ATOM 1557 N N . LYS A 1 208 ? -2.455 0.514 27.534 1.00 83.06 208 LYS A N 1
ATOM 1558 C CA . LYS A 1 208 ? -1.274 1.248 27.048 1.00 83.06 208 LYS A CA 1
ATOM 1559 C C . LYS A 1 208 ? -1.556 2.695 26.641 1.00 83.06 208 LYS A C 1
ATOM 1561 O O . LYS A 1 208 ? -0.602 3.410 26.335 1.00 83.06 208 LYS A O 1
ATOM 1566 N N . TYR A 1 209 ? -2.827 3.079 26.579 1.00 79.38 209 TYR A N 1
ATOM 1567 C CA . TYR A 1 209 ? -3.284 4.426 26.236 1.00 79.38 209 TYR A CA 1
ATOM 1568 C C . TYR A 1 209 ? -3.483 5.276 27.490 1.00 79.38 209 TYR A C 1
ATOM 1570 O O . TYR A 1 209 ? -3.244 6.502 27.393 1.00 79.38 209 TYR A O 1
#

Foldseek 3Di:
DADPNDDKDFPDKDKDWDDWDFDDDDPPDTDTHCVRTRPIDIDTHIDPPQPAQVSVLVVVVVVVVVVVVVVPADDDPPSDWDKDWADDVVFDTDIRTGPPDSVCSRVVNVQVVQLRVLVVVLVVQCVVQVKDKFDKDFCLVVCVPPPPVVSVVCVVVVHTDIDIDIRSCVVQQQDDSGVPDGVQNVVQVVVVVVPDNGDDDDNDPPVVD

pLDDT: mean 93.82, std 3.42, range [79.38, 98.19]

Radius of gyration: 23.06 Å; chains: 1; bounding box: 46×47×59 Å

Sequence (209 aa):
MKIEGIDIGITDMSLEEESSGIVKTEGNAMVYDTSRLGIPLVEIDTSPDIPSPEFAKKIASYIGTVLRLSGKVKRGIGTIRQDVNVSIKGGARVEIKGVQDLDFMDKYIENEILRQQNLLKVVEVLRGRNASLFDTVDLSQVFSGTNVGIVSKGLEDNGTAMGFGLKGFKGVLGTEVVKGRRLGTEISDYAKMAGVGGIIHSDEDLGKY